Protein AF-A0AAQ0HCG6-F1 (afdb_monomer)

Radius of gyration: 18.65 Å; Cα contacts (8 Å, |Δi|>4): 252; chains: 1; bounding box: 39×40×51 Å

Sequence (191 aa):
MQLRHLVIALALTASPTFAELRPEHQALMSRFAALRHECVNAGLKGPACDEAEGLARQLAAAGICHPAEQDPYYCKDKHAPAQDIGRFHEVANSAAIRPRIDRLIAGQDKWVDFVITKGGVEGPGRVRTIAGRPWRLYATCRQHACSDQAINMAVSPDNSTVYLYLHGTKQRPTLLGNPPDSVRSALIDMN

Nearest PDB structures (foldseek):
  1uuz-assembly2_B  TM=8.156E-01  e=2.961E-05  Pseudomonas aeruginosa
  1gpq-assembly1_A  TM=8.205E-01  e=1.998E-04  Escherichia coli K-12
  1xs0-assembly2_B  TM=8.394E-01  e=5.659E-04  Escherichia coli K-12
  1xs0-assembly1_A-2  TM=8.540E-01  e=3.210E-03  Escherichia coli K-12

Foldseek 3Di:
DPPLQPLLLVLPQDDDDQDDDDPVVSVLNVLLVVLSVVCVVVVNDDDSSVVNSVSSVVCVVVQNDDDLDDDDDGDDDDPPPFPQPDAPLVVCPDPLRVVVVCVFCPVVCVQCVCSVVVQWDWDGWHWHQFPNFTWIKTKTAHVVFRQAWIKIWIAGPVSPDIKMWIDHPNDDIDITPPDDPRVVSVRVVVD

Solvent-accessible surface area (backbone atoms only — not comparable to full-atom values): 11191 Å² total; per-residue (Å²): 135,74,75,72,62,58,63,57,60,71,58,75,77,78,82,79,83,79,87,79,62,58,70,75,56,46,54,53,52,52,52,33,54,53,26,46,52,51,10,57,76,54,72,70,49,57,70,42,35,57,50,27,50,53,46,52,50,52,37,45,73,71,42,52,53,86,61,92,68,78,81,74,82,58,74,81,89,73,81,66,75,69,59,78,74,45,38,36,62,63,50,50,65,30,88,77,35,27,72,56,49,56,64,60,46,63,93,41,60,88,78,46,43,38,70,77,69,63,52,48,48,64,53,71,16,41,80,45,74,49,92,90,38,64,29,43,36,27,40,36,18,34,62,100,35,52,68,45,34,29,39,26,37,40,31,40,83,82,52,82,46,66,34,42,33,40,36,32,80,80,49,81,70,44,76,34,71,76,60,57,70,67,57,44,51,58,48,63,68,72,112

InterPro domains:
  IPR036501 Inhibitor of vertebrate lysozyme superfamily [G3DSA:3.40.1420.10] (85-191)
  IPR036501 Inhibitor of vertebrate lysozyme superfamily [SSF89872] (87-188)
  IPR061272 Inhibitor of vertebrate lysozyme (Ivy)-like domain [PF08816] (100-184)

Secondary structure (DSSP, 8-state):
--THHHHHHHGGG-----TT--HHHHHHHHHHHHHHHHHHHTTS-SHHHHHHHHHHHHHHHTT----SSS--SSS-----------BHHHHHTSTTTHHHHHHHHTT-TTTSHHHHHT-EEE-B-EEEEETTEEEEEEEEEETT-TTTSEEEEEE-TTS--EEEEEE-TTS--EEES---HHHHHHHHTT-

Organism: Paracoccus versutus (NCBI:txid34007)

Structure (mmCIF, N/CA/C/O backbone):
data_AF-A0AAQ0HCG6-F1
#
_entry.id   AF-A0AAQ0HCG6-F1
#
loop_
_atom_site.group_PDB
_atom_site.id
_atom_site.type_symbol
_atom_site.label_atom_id
_atom_site.label_alt_id
_atom_site.label_comp_id
_atom_site.label_asym_id
_atom_site.label_entity_id
_atom_site.label_seq_id
_atom_site.pdbx_PDB_ins_code
_atom_site.Cartn_x
_atom_site.Cartn_y
_atom_site.Cartn_z
_atom_site.occupancy
_atom_site.B_iso_or_equiv
_atom_site.auth_seq_id
_atom_site.auth_comp_id
_atom_site.auth_asym_id
_atom_site.auth_atom_id
_atom_site.pdbx_PDB_model_num
ATOM 1 N N . MET A 1 1 ? 8.004 -17.069 -23.094 1.00 40.12 1 MET A N 1
ATOM 2 C CA . MET A 1 1 ? 7.242 -15.832 -23.407 1.00 40.12 1 MET A CA 1
ATOM 3 C C . MET A 1 1 ? 6.889 -14.971 -22.172 1.00 40.12 1 MET A C 1
ATOM 5 O O . MET A 1 1 ? 6.105 -14.045 -22.312 1.00 40.12 1 MET A O 1
ATOM 9 N N . GLN A 1 2 ? 7.472 -15.194 -20.982 1.00 42.34 2 GLN A N 1
ATOM 10 C CA . GLN A 1 2 ? 7.063 -14.497 -19.741 1.00 42.34 2 GLN A CA 1
ATOM 11 C C . GLN A 1 2 ? 7.910 -13.265 -19.356 1.00 42.34 2 GLN A C 1
ATOM 13 O O . GLN A 1 2 ? 7.435 -12.430 -18.601 1.00 42.34 2 GLN A O 1
ATOM 18 N N . LEU A 1 3 ? 9.107 -13.088 -19.924 1.00 37.44 3 LEU A N 1
ATOM 19 C CA . LEU A 1 3 ? 9.991 -11.944 -19.628 1.00 37.44 3 LEU A CA 1
ATOM 20 C C . LEU A 1 3 ? 9.537 -10.604 -20.245 1.00 37.44 3 LEU A C 1
ATOM 22 O O . LEU A 1 3 ? 9.941 -9.550 -19.771 1.00 37.44 3 LEU A O 1
ATOM 26 N N . ARG A 1 4 ? 8.675 -10.638 -21.271 1.00 35.25 4 ARG A N 1
ATOM 27 C CA . ARG A 1 4 ? 8.286 -9.460 -22.076 1.00 35.25 4 ARG A CA 1
ATOM 28 C C . ARG A 1 4 ? 7.358 -8.473 -21.354 1.00 35.25 4 ARG A C 1
ATOM 30 O O . ARG A 1 4 ? 7.374 -7.286 -21.635 1.00 35.25 4 ARG A O 1
ATOM 37 N N . HIS A 1 5 ? 6.567 -8.942 -20.388 1.00 37.69 5 HIS A N 1
ATOM 38 C CA . HIS A 1 5 ? 5.561 -8.102 -19.719 1.00 37.69 5 HIS A CA 1
ATOM 39 C C . HIS A 1 5 ? 6.108 -7.373 -18.480 1.00 37.69 5 HIS A C 1
ATOM 41 O O . HIS A 1 5 ? 5.476 -6.440 -17.991 1.00 37.69 5 HIS A O 1
ATOM 47 N N . LEU A 1 6 ? 7.282 -7.774 -17.975 1.00 40.06 6 LEU A N 1
ATOM 48 C CA . LEU A 1 6 ? 7.850 -7.219 -16.744 1.00 40.06 6 LEU A CA 1
ATOM 49 C C . LEU A 1 6 ? 8.401 -5.798 -16.963 1.00 40.06 6 LEU A C 1
ATOM 51 O O 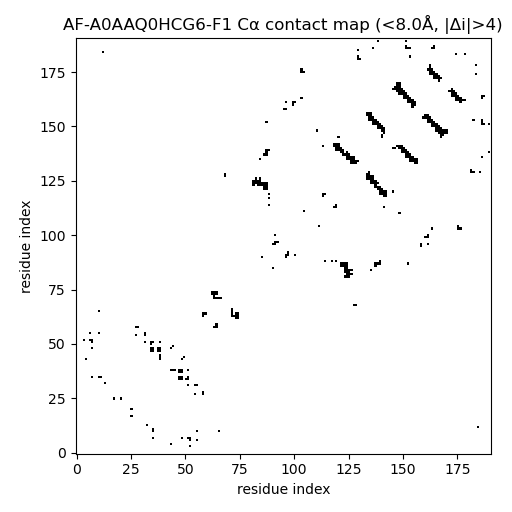. LEU A 1 6 ? 8.226 -4.924 -16.123 1.00 40.06 6 LEU A O 1
ATOM 55 N N . VAL A 1 7 ? 9.013 -5.547 -18.123 1.00 42.94 7 VAL A N 1
ATOM 56 C CA . VAL A 1 7 ? 9.688 -4.273 -18.431 1.00 42.94 7 VAL A CA 1
ATOM 57 C C . VAL A 1 7 ? 8.684 -3.135 -18.650 1.00 42.94 7 VAL A C 1
ATOM 59 O O . VAL A 1 7 ? 8.906 -2.013 -18.203 1.00 42.94 7 VAL A O 1
ATOM 62 N N . ILE A 1 8 ? 7.541 -3.429 -19.275 1.00 36.66 8 ILE A N 1
ATOM 63 C CA . ILE A 1 8 ? 6.481 -2.443 -19.542 1.00 36.66 8 ILE A CA 1
ATOM 64 C C . ILE A 1 8 ? 5.689 -2.120 -18.265 1.00 36.66 8 ILE A C 1
ATOM 66 O O . ILE A 1 8 ? 5.267 -0.981 -18.078 1.00 36.66 8 ILE A O 1
ATOM 70 N N . ALA A 1 9 ? 5.535 -3.082 -17.348 1.00 38.19 9 ALA A N 1
ATOM 71 C CA . ALA A 1 9 ? 4.907 -2.843 -16.049 1.00 38.19 9 ALA A CA 1
ATOM 72 C C . ALA A 1 9 ? 5.719 -1.863 -15.179 1.00 38.19 9 ALA A C 1
ATOM 74 O O . ALA A 1 9 ? 5.146 -0.949 -14.593 1.00 38.19 9 ALA A O 1
ATOM 75 N N . LEU A 1 10 ? 7.053 -1.979 -15.178 1.00 40.16 10 LEU A N 1
ATOM 76 C CA . LEU A 1 10 ? 7.948 -1.045 -14.479 1.00 40.16 10 LEU A CA 1
ATOM 77 C C . LEU A 1 10 ? 7.929 0.374 -15.066 1.00 40.16 10 LEU A C 1
ATOM 79 O O . LEU A 1 10 ? 8.128 1.352 -14.349 1.00 40.16 10 LEU A O 1
ATOM 83 N N . ALA A 1 11 ? 7.632 0.494 -16.358 1.00 38.88 11 ALA A N 1
ATOM 84 C CA . ALA A 1 11 ? 7.541 1.767 -17.050 1.00 38.88 11 ALA A CA 1
ATOM 85 C C . ALA A 1 11 ? 6.329 2.607 -16.641 1.00 38.88 11 ALA A C 1
ATOM 87 O O . ALA A 1 11 ? 6.334 3.807 -16.918 1.00 38.88 11 ALA A O 1
ATOM 88 N N . LEU A 1 12 ? 5.280 1.992 -16.064 1.00 34.66 12 LEU A N 1
ATOM 89 C CA . LEU A 1 12 ? 3.916 2.531 -15.948 1.00 34.66 12 LEU A CA 1
ATOM 90 C C . LEU A 1 12 ? 3.717 3.698 -14.957 1.00 34.66 12 LEU A C 1
ATOM 92 O O . LEU A 1 12 ? 2.612 4.224 -14.821 1.00 34.66 12 LEU A O 1
ATOM 96 N N . THR A 1 13 ? 4.783 4.183 -14.331 1.00 41.91 13 THR A N 1
ATOM 97 C CA . THR A 1 13 ? 4.712 5.069 -13.156 1.00 41.91 13 THR A CA 1
ATOM 98 C C . THR A 1 13 ? 5.277 6.476 -13.375 1.00 41.91 13 THR A C 1
ATOM 100 O O . THR A 1 13 ? 5.231 7.302 -12.467 1.00 41.91 13 THR A O 1
ATOM 103 N N . ALA A 1 14 ? 5.778 6.794 -14.572 1.00 41.53 14 ALA A N 1
ATOM 104 C CA . ALA A 1 14 ? 6.478 8.055 -14.816 1.00 41.53 14 ALA A CA 1
ATOM 105 C C . ALA A 1 14 ? 5.588 9.161 -15.417 1.00 41.53 14 ALA A C 1
ATOM 107 O O . ALA A 1 14 ? 5.167 9.058 -16.568 1.00 41.53 14 ALA A O 1
ATOM 108 N N . SER A 1 15 ? 5.411 10.244 -14.659 1.00 33.53 15 SER A N 1
ATOM 109 C CA . SER A 1 15 ? 5.347 11.614 -15.184 1.00 33.53 15 SER A CA 1
ATOM 110 C C . SER A 1 15 ? 6.477 12.400 -14.514 1.00 33.53 15 SER A C 1
ATOM 112 O O . SER A 1 15 ? 6.368 12.669 -13.317 1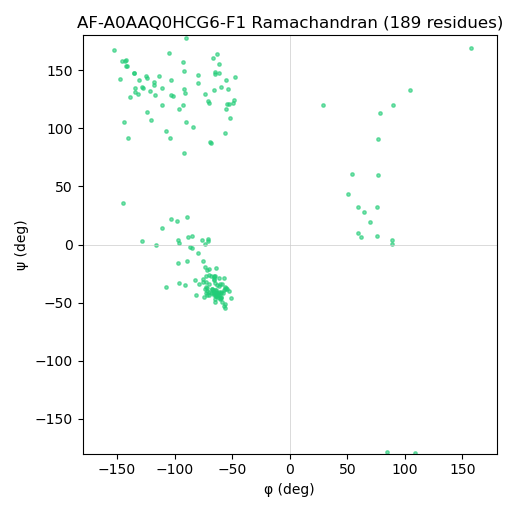.00 33.53 15 SER A O 1
ATOM 114 N N . PRO A 1 16 ? 7.574 12.738 -15.211 1.00 41.75 16 PRO A N 1
ATOM 115 C CA . PRO A 1 16 ? 8.615 13.585 -14.646 1.00 41.75 16 PRO A CA 1
ATOM 116 C C . PRO A 1 16 ? 8.371 15.066 -14.974 1.00 41.75 16 PRO A C 1
ATOM 118 O O . PRO A 1 16 ? 7.837 15.417 -16.026 1.00 41.75 16 PRO A O 1
ATOM 121 N N . THR A 1 17 ? 8.801 15.950 -14.078 1.00 39.69 17 THR A N 1
ATOM 122 C CA . THR A 1 17 ? 9.022 17.368 -14.377 1.00 39.69 17 THR A CA 1
ATOM 123 C C . THR A 1 17 ? 10.237 17.499 -15.299 1.00 39.69 17 THR A C 1
ATOM 125 O O . THR A 1 17 ? 11.329 17.054 -14.970 1.00 39.69 17 THR A O 1
ATOM 128 N N . PHE A 1 18 ? 10.032 18.093 -16.474 1.00 41.81 18 PHE A N 1
ATOM 129 C CA . PHE A 1 18 ? 10.940 18.111 -17.633 1.00 41.81 18 PHE A CA 1
ATOM 130 C C . PHE A 1 18 ? 12.224 18.957 -17.499 1.00 41.81 18 PHE A C 1
ATOM 132 O O . PHE A 1 18 ? 12.948 19.106 -18.478 1.00 41.81 18 PHE A O 1
ATOM 139 N N . ALA A 1 19 ? 12.500 19.550 -16.339 1.00 40.25 19 ALA A N 1
ATOM 140 C CA . ALA A 1 19 ? 13.394 20.706 -16.255 1.00 40.25 19 ALA A CA 1
ATOM 141 C C . ALA A 1 19 ? 14.899 20.400 -16.395 1.00 40.25 19 ALA A C 1
ATOM 143 O O . ALA A 1 19 ? 15.660 21.333 -16.628 1.00 40.25 19 ALA A O 1
ATOM 144 N N . GLU A 1 20 ? 15.339 19.141 -16.299 1.00 46.78 20 GLU A N 1
ATOM 145 C CA . GLU A 1 20 ? 16.778 18.844 -16.206 1.00 46.78 20 GLU A CA 1
ATOM 146 C C . GLU A 1 20 ? 17.316 17.816 -17.207 1.00 46.78 20 GLU A C 1
ATOM 148 O O . GLU A 1 20 ? 18.502 17.528 -17.158 1.00 46.78 20 GLU A O 1
ATOM 153 N N . LEU A 1 21 ? 16.538 17.275 -18.153 1.00 49.81 21 LEU A N 1
ATOM 154 C CA . LEU A 1 21 ? 17.039 16.275 -19.116 1.00 49.81 21 LEU A CA 1
ATOM 155 C C . LEU A 1 21 ? 17.831 16.908 -20.276 1.00 49.81 21 LEU A C 1
ATOM 157 O O . LEU A 1 21 ? 17.396 17.894 -20.867 1.00 49.81 21 LEU A O 1
ATOM 161 N N . ARG A 1 22 ? 18.949 16.284 -20.686 1.00 54.94 22 ARG A N 1
ATOM 162 C CA . ARG A 1 22 ? 19.577 16.595 -21.987 1.00 54.94 22 ARG A CA 1
ATOM 163 C C . ARG A 1 22 ? 18.552 16.411 -23.125 1.00 54.94 22 ARG A C 1
ATOM 165 O O . ARG A 1 22 ? 17.790 15.439 -23.072 1.00 54.94 22 ARG A O 1
ATOM 172 N N . PRO A 1 23 ? 18.537 17.273 -24.162 1.00 61.66 23 PRO A N 1
ATOM 173 C CA . PRO A 1 23 ? 17.507 17.249 -25.207 1.00 61.66 23 PRO A CA 1
ATOM 174 C C . PRO A 1 23 ? 17.337 15.885 -25.893 1.00 61.66 23 PRO A C 1
ATOM 176 O O . PRO A 1 23 ? 16.207 15.454 -26.134 1.00 61.66 23 PRO A O 1
ATOM 179 N N . GLU A 1 24 ? 18.435 15.156 -26.137 1.00 60.38 24 GLU A N 1
ATOM 180 C CA . GLU A 1 24 ? 18.379 13.803 -26.707 1.00 60.38 24 GLU A CA 1
ATOM 181 C C . GLU A 1 24 ? 17.618 12.795 -25.821 1.00 60.38 24 GLU A C 1
ATOM 183 O O . GLU A 1 24 ? 16.873 11.950 -26.319 1.00 60.38 24 GLU A O 1
ATOM 188 N N . HIS A 1 25 ? 17.735 12.910 -24.497 1.00 60.22 25 HIS A N 1
ATOM 189 C CA . HIS A 1 25 ? 17.088 12.018 -23.534 1.00 60.22 25 HIS A CA 1
ATOM 190 C C . HIS A 1 25 ? 15.633 12.409 -23.279 1.00 60.22 25 HIS A C 1
ATOM 192 O O . HIS A 1 25 ? 14.790 11.542 -23.051 1.00 60.22 25 HIS A O 1
ATOM 198 N N . GLN A 1 26 ? 15.314 13.701 -23.379 1.00 62.16 26 GLN A N 1
ATOM 199 C CA . GLN A 1 26 ? 13.941 14.191 -23.306 1.00 62.16 26 GLN A CA 1
ATOM 200 C C . GLN A 1 26 ? 13.090 13.639 -24.457 1.00 62.16 26 GLN A C 1
ATOM 202 O O . GLN A 1 26 ? 11.958 13.200 -24.235 1.00 62.16 26 GLN A O 1
ATOM 207 N N . ALA A 1 27 ? 13.644 13.599 -25.672 1.00 68.25 27 ALA A N 1
ATOM 208 C CA . ALA A 1 27 ? 12.979 13.013 -26.832 1.00 68.25 27 ALA A CA 1
ATOM 209 C C . ALA A 1 27 ? 12.735 11.501 -26.659 1.00 68.25 27 ALA A C 1
ATOM 211 O O . ALA A 1 27 ? 11.626 11.022 -26.911 1.00 68.25 27 ALA A O 1
ATOM 212 N N . LEU A 1 28 ? 13.735 10.759 -26.165 1.00 66.31 28 LEU A N 1
ATOM 213 C CA . LEU A 1 28 ? 13.621 9.319 -25.898 1.00 66.31 28 LEU A CA 1
ATOM 214 C C . LEU A 1 28 ? 12.581 9.008 -24.811 1.00 66.31 28 LEU A C 1
ATOM 216 O O . LEU A 1 28 ? 11.739 8.132 -25.002 1.00 66.31 28 LEU A O 1
ATOM 220 N N . MET A 1 29 ? 12.581 9.762 -23.709 1.00 65.19 29 MET A N 1
ATOM 221 C CA . MET A 1 29 ? 11.608 9.609 -22.620 1.00 65.19 29 MET A CA 1
ATOM 222 C C . MET A 1 29 ? 10.180 9.954 -23.057 1.00 65.19 29 MET A C 1
ATOM 224 O O . MET A 1 29 ? 9.238 9.245 -22.703 1.00 65.19 29 MET A O 1
ATOM 228 N N . SER A 1 30 ? 10.009 11.011 -23.855 1.00 67.44 30 SER A N 1
ATOM 229 C CA . SER A 1 30 ? 8.691 11.428 -24.355 1.00 67.44 30 SER A CA 1
ATOM 230 C C . SER A 1 30 ? 8.105 10.387 -25.311 1.00 67.44 30 SER A C 1
ATOM 232 O O . SER A 1 30 ? 6.929 10.034 -25.210 1.00 67.44 30 SER A O 1
ATOM 234 N N . ARG A 1 31 ? 8.941 9.835 -26.200 1.00 71.12 31 ARG A N 1
ATOM 235 C CA . ARG A 1 31 ? 8.545 8.760 -27.118 1.00 71.12 31 ARG A CA 1
ATOM 236 C C . ARG A 1 31 ? 8.197 7.477 -26.370 1.00 71.12 31 ARG A C 1
ATOM 238 O O . ARG A 1 31 ? 7.180 6.855 -26.663 1.00 71.12 31 ARG A O 1
ATOM 245 N N . PHE A 1 32 ? 8.995 7.118 -25.367 1.00 68.06 32 PHE A N 1
ATOM 246 C CA . PHE A 1 32 ? 8.707 5.982 -24.501 1.00 68.06 32 PHE A CA 1
ATOM 247 C C . PHE A 1 32 ? 7.365 6.135 -23.770 1.00 68.06 32 PHE A C 1
ATOM 249 O O . PHE A 1 32 ? 6.564 5.204 -23.774 1.00 68.06 32 PHE A O 1
ATOM 256 N N . ALA A 1 33 ? 7.074 7.311 -23.204 1.00 62.31 33 ALA A N 1
ATOM 257 C CA . ALA A 1 33 ? 5.808 7.573 -22.519 1.00 62.31 33 ALA A CA 1
ATOM 258 C C . ALA A 1 33 ? 4.586 7.444 -23.451 1.00 62.31 33 ALA A C 1
ATOM 260 O O . ALA A 1 33 ? 3.579 6.850 -23.060 1.00 62.31 33 ALA A O 1
ATOM 261 N N . ALA A 1 34 ? 4.686 7.944 -24.688 1.00 66.56 34 ALA A N 1
ATOM 262 C CA . ALA A 1 34 ? 3.621 7.836 -25.686 1.00 66.56 34 ALA A CA 1
ATOM 263 C C . ALA A 1 34 ? 3.351 6.375 -26.093 1.00 66.56 34 ALA A C 1
ATOM 265 O O . ALA A 1 34 ? 2.215 5.908 -26.012 1.00 66.56 34 ALA A O 1
ATOM 266 N N . LEU A 1 35 ? 4.404 5.624 -26.432 1.00 64.50 35 LEU A N 1
ATOM 267 C CA . LEU A 1 35 ? 4.300 4.211 -26.823 1.00 64.50 35 LEU A CA 1
ATOM 268 C C . LEU A 1 35 ? 3.819 3.323 -25.676 1.00 64.50 35 LEU A C 1
ATOM 270 O O . LEU A 1 35 ? 3.080 2.364 -25.883 1.00 64.50 35 LEU A O 1
ATOM 274 N N . ARG A 1 36 ? 4.187 3.667 -24.439 1.00 62.28 36 ARG A N 1
ATOM 275 C CA . ARG A 1 36 ? 3.676 2.999 -23.242 1.00 62.28 36 ARG A CA 1
ATOM 276 C C . ARG A 1 36 ? 2.165 3.174 -23.107 1.00 62.28 36 ARG A C 1
ATOM 278 O O . ARG A 1 36 ? 1.471 2.208 -22.799 1.00 62.28 36 ARG A O 1
ATOM 285 N N . HIS A 1 37 ? 1.655 4.386 -23.319 1.00 57.34 37 HIS A N 1
ATOM 286 C CA . HIS A 1 37 ? 0.220 4.659 -23.257 1.00 57.34 37 HIS A CA 1
ATOM 287 C C . HIS A 1 37 ? -0.543 3.868 -24.327 1.00 57.34 37 HIS A C 1
ATOM 289 O O . HIS A 1 37 ? -1.550 3.225 -24.033 1.00 57.34 37 HIS A O 1
ATOM 295 N N . GLU A 1 38 ? -0.010 3.834 -25.545 1.00 66.50 38 GLU A N 1
ATOM 296 C CA . GLU A 1 38 ? -0.567 3.047 -26.644 1.00 66.50 38 GLU A CA 1
ATOM 297 C C . GLU A 1 38 ? -0.532 1.536 -26.357 1.00 66.50 38 GLU A C 1
ATOM 299 O O . GLU A 1 38 ? -1.538 0.851 -26.531 1.00 66.50 38 GLU A O 1
ATOM 304 N N . CYS A 1 39 ? 0.576 1.023 -25.815 1.00 57.88 39 CYS A N 1
ATOM 305 C CA . CYS A 1 39 ? 0.716 -0.378 -25.419 1.00 57.88 39 CYS A CA 1
ATOM 306 C C . CYS A 1 39 ? -0.323 -0.806 -24.366 1.00 57.88 39 CYS A C 1
ATOM 308 O O . CYS A 1 39 ? -0.895 -1.894 -24.455 1.00 57.88 39 CYS A O 1
ATOM 310 N N . VAL A 1 40 ? -0.605 0.049 -23.378 1.00 62.06 40 VAL A N 1
ATOM 311 C CA . VAL A 1 40 ? -1.650 -0.207 -22.372 1.00 62.06 40 VAL A CA 1
ATOM 312 C C . VAL A 1 40 ? -3.030 -0.255 -23.017 1.00 62.06 40 VAL A C 1
ATOM 314 O O . VAL A 1 40 ? -3.784 -1.195 -22.767 1.00 62.06 40 VAL A O 1
ATOM 317 N N . ASN A 1 41 ? -3.341 0.712 -23.881 1.00 65.75 41 ASN A N 1
ATOM 318 C CA . ASN A 1 41 ? -4.627 0.774 -24.575 1.00 65.75 41 ASN A CA 1
ATOM 319 C C . ASN A 1 41 ? -4.824 -0.410 -25.540 1.00 65.75 41 ASN A C 1
ATOM 321 O O . ASN A 1 41 ? -5.953 -0.843 -25.758 1.00 65.75 41 ASN A O 1
ATOM 325 N N . ALA A 1 42 ? -3.734 -0.982 -26.060 1.00 64.56 42 ALA A N 1
ATOM 326 C CA . ALA A 1 42 ? -3.730 -2.166 -26.919 1.00 64.56 42 ALA A CA 1
ATOM 327 C C . ALA A 1 42 ? -3.738 -3.510 -26.153 1.00 64.56 42 ALA A C 1
ATOM 329 O O . ALA A 1 42 ? -3.597 -4.573 -26.759 1.00 64.56 42 ALA A O 1
ATOM 330 N N . GLY A 1 43 ? -3.893 -3.502 -24.824 1.00 58.84 43 GLY A N 1
ATOM 331 C CA . GLY A 1 43 ? -3.951 -4.733 -24.028 1.00 58.84 43 GLY A CA 1
ATOM 332 C C . GLY A 1 43 ? -2.591 -5.407 -23.819 1.00 58.84 43 GLY A C 1
ATOM 333 O O . GLY A 1 43 ? -2.521 -6.633 -23.704 1.00 58.84 43 GLY A O 1
ATOM 334 N N . LEU A 1 44 ? -1.518 -4.609 -23.749 1.00 59.53 44 LEU A N 1
ATOM 335 C CA . LEU A 1 44 ? -0.145 -5.027 -23.435 1.00 59.53 44 LEU A CA 1
ATOM 336 C C . LEU A 1 44 ? 0.487 -5.971 -24.469 1.00 59.53 44 LEU A C 1
ATOM 338 O O . LEU A 1 44 ? 1.350 -6.784 -24.131 1.00 59.53 44 LEU A O 1
ATOM 342 N N . LYS A 1 45 ? 0.059 -5.881 -25.732 1.00 63.03 45 LYS A N 1
ATOM 343 C CA . LYS A 1 45 ? 0.622 -6.641 -26.854 1.00 63.03 45 LYS A CA 1
ATOM 344 C C . LYS A 1 45 ? 0.667 -5.790 -28.120 1.00 63.03 45 LYS A C 1
ATOM 346 O O . LYS A 1 45 ? -0.164 -4.910 -28.309 1.00 63.03 45 LYS A O 1
ATOM 351 N N . GLY A 1 46 ? 1.599 -6.114 -29.014 1.00 69.81 46 GLY A N 1
ATOM 352 C CA . GLY A 1 46 ? 1.705 -5.490 -30.332 1.00 69.81 46 GLY A CA 1
ATOM 353 C C . GLY A 1 46 ? 2.909 -4.553 -30.476 1.00 69.81 46 GLY A C 1
ATOM 354 O O . GLY A 1 46 ? 3.688 -4.392 -29.536 1.00 69.81 46 GLY A O 1
ATOM 355 N N . PRO A 1 47 ? 3.067 -3.937 -31.658 1.00 72.44 47 PRO A N 1
ATOM 356 C CA . PRO A 1 47 ? 4.294 -3.239 -32.050 1.00 72.44 47 PRO A CA 1
ATOM 357 C C . PRO A 1 47 ? 4.659 -2.072 -31.123 1.00 72.44 47 PRO A C 1
ATOM 359 O O . PRO A 1 47 ? 5.836 -1.876 -30.835 1.00 72.44 47 PRO A O 1
ATOM 362 N N . ALA A 1 48 ? 3.669 -1.362 -30.570 1.00 67.06 48 ALA A N 1
ATOM 363 C CA . ALA A 1 48 ? 3.901 -0.294 -29.595 1.00 67.06 48 ALA A CA 1
ATOM 364 C C . ALA A 1 48 ? 4.556 -0.803 -28.295 1.00 67.06 48 ALA A C 1
ATOM 366 O O . ALA A 1 48 ? 5.386 -0.119 -27.700 1.00 67.06 48 ALA A O 1
ATOM 367 N N . CYS A 1 49 ? 4.222 -2.024 -27.866 1.00 62.00 49 CYS A N 1
ATOM 368 C CA . CYS A 1 49 ? 4.826 -2.656 -26.695 1.00 62.00 49 CYS A CA 1
ATOM 369 C C . CYS A 1 49 ? 6.269 -3.101 -26.964 1.00 62.00 49 CYS A C 1
ATOM 371 O O . CYS A 1 49 ? 7.138 -2.885 -26.120 1.00 62.00 49 CYS A O 1
ATOM 373 N N . ASP A 1 50 ? 6.533 -3.676 -28.141 1.00 70.94 50 ASP A N 1
ATOM 374 C CA . ASP A 1 50 ? 7.880 -4.099 -28.544 1.00 70.94 50 ASP A CA 1
ATOM 375 C C . ASP A 1 50 ? 8.821 -2.885 -28.697 1.00 70.94 50 ASP A C 1
ATOM 377 O O . ASP A 1 50 ? 9.977 -2.921 -28.267 1.00 70.94 50 ASP A O 1
ATOM 381 N N . GLU A 1 51 ? 8.316 -1.776 -29.248 1.00 72.50 51 GLU A N 1
ATOM 382 C CA . GLU A 1 51 ? 9.072 -0.527 -29.381 1.00 72.50 51 GLU A CA 1
ATOM 383 C C . GLU A 1 51 ? 9.317 0.144 -28.021 1.00 72.50 51 GLU A C 1
ATOM 385 O O . GLU A 1 51 ? 10.435 0.586 -27.742 1.00 72.50 51 GLU A O 1
ATOM 390 N N . ALA A 1 52 ? 8.314 0.155 -27.135 1.00 63.91 52 ALA A N 1
ATOM 391 C CA . ALA A 1 52 ? 8.485 0.625 -25.762 1.00 63.91 52 ALA A CA 1
ATOM 392 C C . ALA A 1 52 ? 9.544 -0.202 -25.009 1.00 63.91 52 ALA A C 1
ATOM 394 O O . ALA A 1 52 ? 10.387 0.368 -24.319 1.00 63.91 52 ALA A O 1
ATOM 395 N N . GLU A 1 53 ? 9.563 -1.528 -25.174 1.00 62.16 53 GLU A N 1
ATOM 396 C CA . GLU A 1 53 ? 10.580 -2.396 -24.567 1.00 62.16 53 GLU A CA 1
ATOM 397 C C . GLU A 1 53 ? 11.988 -2.101 -25.115 1.00 62.16 53 GLU A C 1
ATOM 399 O O . GLU A 1 53 ? 12.955 -2.028 -24.351 1.00 62.16 53 GLU A O 1
ATOM 404 N N . GLY A 1 54 ? 12.116 -1.881 -26.427 1.00 64.25 54 GLY A N 1
ATOM 405 C CA . GLY A 1 54 ? 13.377 -1.484 -27.055 1.00 64.25 54 GLY A CA 1
ATOM 406 C C . GLY A 1 54 ? 13.915 -0.158 -26.511 1.00 64.25 54 GLY A C 1
ATOM 407 O O . GLY A 1 54 ? 15.090 -0.067 -26.149 1.00 64.25 54 GLY A O 1
ATOM 408 N N . LEU A 1 55 ? 13.047 0.848 -26.382 1.00 67.75 55 LEU A N 1
ATOM 409 C CA . LEU A 1 55 ? 13.403 2.152 -25.818 1.00 67.75 55 LEU A CA 1
ATOM 410 C C . LEU A 1 55 ? 13.755 2.062 -24.332 1.00 67.75 55 LEU A C 1
ATOM 412 O O . LEU A 1 55 ? 14.738 2.667 -23.910 1.00 67.75 55 LEU A O 1
ATOM 416 N N . ALA A 1 56 ? 13.036 1.253 -23.550 1.00 61.66 56 ALA A N 1
ATOM 417 C CA . ALA A 1 56 ? 13.373 1.007 -22.148 1.00 61.66 56 ALA A CA 1
ATOM 418 C C . ALA A 1 56 ? 14.794 0.444 -21.992 1.00 61.66 56 ALA A C 1
ATOM 420 O O . ALA A 1 56 ? 15.544 0.871 -21.116 1.00 61.66 56 ALA A O 1
ATOM 421 N N . ARG A 1 57 ? 15.199 -0.482 -22.872 1.00 60.91 57 ARG A N 1
ATOM 422 C CA . ARG A 1 57 ? 16.562 -1.038 -22.875 1.00 60.91 57 ARG A CA 1
ATOM 423 C C . ARG A 1 57 ? 17.612 -0.001 -23.265 1.00 60.91 57 ARG A C 1
ATOM 425 O O . ARG A 1 57 ? 18.688 -0.002 -22.676 1.00 60.91 57 ARG A O 1
ATOM 432 N N . GLN A 1 58 ? 17.315 0.878 -24.222 1.00 64.00 58 GLN A N 1
ATOM 433 C CA . GLN A 1 58 ? 18.222 1.966 -24.612 1.00 64.00 58 GLN A CA 1
ATOM 434 C C . GLN A 1 58 ? 18.409 2.980 -23.480 1.00 64.00 58 GLN A C 1
ATOM 436 O O . GLN A 1 58 ? 19.538 3.359 -23.184 1.00 64.00 58 GLN A O 1
ATOM 441 N N . LEU A 1 59 ? 17.323 3.357 -22.800 1.00 62.38 59 LEU A N 1
ATOM 442 C CA . LEU A 1 59 ? 17.360 4.229 -21.625 1.00 62.38 59 LEU A CA 1
ATOM 443 C C . LEU A 1 59 ? 18.185 3.589 -20.495 1.00 62.38 59 LEU A C 1
ATOM 445 O O . LEU A 1 59 ? 19.097 4.218 -19.962 1.00 62.38 59 LEU A O 1
ATOM 449 N N . ALA A 1 60 ? 17.957 2.304 -20.206 1.00 54.88 60 ALA A N 1
ATOM 450 C CA . ALA A 1 60 ? 18.736 1.566 -19.213 1.00 54.88 60 ALA A CA 1
ATOM 451 C C . ALA A 1 60 ? 20.232 1.470 -19.577 1.00 54.88 60 ALA A C 1
ATOM 453 O O . ALA A 1 60 ? 21.087 1.689 -18.719 1.00 54.88 60 ALA A O 1
ATOM 454 N N . ALA A 1 61 ? 20.564 1.186 -20.842 1.00 56.72 61 ALA A N 1
ATOM 455 C CA . ALA A 1 61 ? 21.945 1.129 -21.329 1.00 56.72 61 ALA A CA 1
ATOM 456 C C . ALA A 1 61 ? 22.648 2.497 -21.285 1.00 56.72 61 ALA A C 1
ATOM 458 O O . ALA A 1 61 ? 23.853 2.561 -21.053 1.00 56.72 61 ALA A O 1
ATOM 459 N N . ALA A 1 62 ? 21.896 3.588 -21.446 1.00 55.84 62 ALA A N 1
ATOM 460 C CA . ALA A 1 62 ? 22.384 4.955 -21.284 1.00 55.84 62 ALA A CA 1
ATOM 461 C C . ALA A 1 62 ? 22.565 5.371 -19.808 1.00 55.84 62 ALA A C 1
ATOM 463 O O . ALA A 1 62 ? 22.897 6.523 -19.531 1.00 55.84 62 ALA A O 1
ATOM 464 N N . GLY A 1 63 ? 22.342 4.463 -18.846 1.00 46.97 63 GLY A N 1
ATOM 465 C CA . GLY A 1 63 ? 22.409 4.777 -17.417 1.00 46.97 63 GLY A CA 1
ATOM 466 C C . GLY A 1 63 ? 21.261 5.672 -16.942 1.00 46.97 63 GLY A C 1
ATOM 467 O O . GLY A 1 63 ? 21.359 6.299 -15.887 1.00 46.97 63 GLY A O 1
ATOM 468 N N . ILE A 1 64 ? 20.175 5.736 -17.714 1.00 51.09 64 ILE A N 1
ATOM 469 C CA . ILE A 1 64 ? 18.935 6.428 -17.369 1.00 51.09 64 ILE A CA 1
ATOM 470 C C . ILE A 1 64 ? 18.045 5.384 -16.693 1.00 51.09 64 ILE A C 1
ATOM 472 O O . ILE A 1 64 ? 17.182 4.760 -17.310 1.00 51.09 64 ILE A O 1
ATOM 476 N N . CYS A 1 65 ? 18.322 5.119 -15.417 1.00 46.62 65 CYS A N 1
ATOM 477 C CA . CYS A 1 65 ? 17.465 4.262 -14.603 1.00 46.62 65 CYS A CA 1
ATOM 478 C C . CYS A 1 65 ? 16.244 5.052 -14.113 1.00 46.62 65 CYS A C 1
ATOM 480 O O . CYS A 1 65 ? 16.351 6.235 -13.798 1.00 46.62 65 CYS A O 1
ATOM 482 N N . HIS A 1 66 ? 15.096 4.379 -13.995 1.00 38.72 66 HIS A N 1
ATOM 483 C CA . HIS A 1 66 ? 13.891 4.914 -13.358 1.00 38.72 66 HIS A CA 1
ATOM 484 C C . HIS A 1 66 ? 14.176 5.413 -11.930 1.00 38.72 66 HIS A C 1
ATOM 486 O O . HIS A 1 66 ? 14.524 4.592 -11.078 1.00 38.72 66 HIS A O 1
ATOM 492 N N . PRO A 1 67 ? 13.941 6.697 -11.602 1.00 42.06 67 PRO A N 1
ATOM 493 C CA . PRO A 1 67 ? 13.792 7.098 -10.218 1.00 42.06 67 PRO A CA 1
ATOM 494 C C . PRO A 1 67 ? 12.340 6.841 -9.812 1.00 42.06 67 PRO A C 1
ATOM 496 O O . PRO A 1 67 ? 11.437 7.634 -10.086 1.00 42.06 67 PRO A O 1
ATOM 499 N N . ALA A 1 68 ? 12.099 5.747 -9.092 1.00 36.28 68 ALA A N 1
ATOM 500 C CA . ALA A 1 68 ? 11.104 5.846 -8.039 1.00 36.28 68 ALA A CA 1
ATOM 501 C C . ALA A 1 68 ? 11.719 6.764 -6.976 1.00 36.28 68 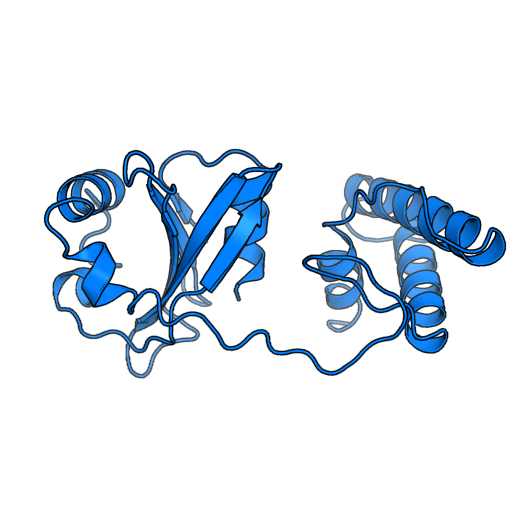ALA A C 1
ATOM 503 O O . ALA A 1 68 ? 12.362 6.313 -6.037 1.00 36.28 68 ALA A O 1
ATOM 504 N N . GLU A 1 69 ? 11.487 8.056 -7.195 1.00 37.94 69 GLU A N 1
ATOM 505 C CA . GLU A 1 69 ? 11.707 9.185 -6.296 1.00 37.94 69 GLU A CA 1
ATOM 506 C C . GLU A 1 69 ? 13.079 9.860 -6.348 1.00 37.94 69 GLU A C 1
ATOM 508 O O . GLU A 1 69 ? 14.099 9.277 -6.004 1.00 37.94 69 GLU A O 1
ATOM 513 N N . GLN A 1 70 ? 13.004 11.158 -6.674 1.00 43.22 70 GLN A N 1
ATOM 514 C CA . GLN A 1 70 ? 14.009 12.209 -6.476 1.00 43.22 70 GLN A CA 1
ATOM 515 C C . GLN A 1 70 ? 15.178 12.170 -7.481 1.00 43.22 70 GLN A C 1
ATOM 517 O O . GLN A 1 70 ? 16.167 11.497 -7.255 1.00 43.22 70 GLN A O 1
ATOM 522 N N . ASP A 1 71 ? 15.003 12.891 -8.595 1.00 31.77 71 ASP A N 1
ATOM 523 C CA . ASP A 1 71 ? 15.935 13.229 -9.694 1.00 31.77 71 ASP A CA 1
ATOM 524 C C . ASP A 1 71 ? 17.109 12.283 -10.080 1.00 31.77 71 ASP A C 1
ATOM 526 O O . ASP A 1 71 ? 18.033 12.065 -9.294 1.00 31.77 71 ASP A O 1
ATOM 530 N N . PRO A 1 72 ? 17.163 11.781 -11.337 1.00 35.03 72 PRO A N 1
ATOM 531 C CA . PRO A 1 72 ? 18.138 10.797 -11.788 1.00 35.03 72 PRO A CA 1
ATOM 532 C C . PRO A 1 72 ? 19.230 11.437 -12.654 1.00 35.03 72 PRO A C 1
ATOM 534 O O . PRO A 1 72 ? 19.140 11.445 -13.881 1.00 35.03 72 PRO A O 1
ATOM 537 N N . TYR A 1 73 ? 20.335 11.867 -12.066 1.00 34.00 73 TYR A N 1
ATOM 538 C CA . TYR A 1 73 ? 21.573 11.841 -12.835 1.00 34.00 73 TYR A CA 1
ATOM 539 C C . TYR A 1 73 ? 22.454 10.731 -12.304 1.00 34.00 73 TYR A C 1
ATOM 541 O O . TYR A 1 73 ? 23.202 10.896 -11.350 1.00 34.00 73 TYR A O 1
ATOM 549 N N . TYR A 1 74 ? 22.354 9.613 -13.022 1.00 36.94 74 TYR A N 1
ATOM 550 C CA . TYR A 1 74 ? 23.233 8.459 -12.958 1.00 36.94 74 TYR A CA 1
ATOM 551 C C . TYR A 1 74 ? 22.957 7.549 -11.767 1.00 36.94 74 TYR A C 1
ATOM 553 O O . TYR A 1 74 ? 23.115 7.881 -10.598 1.00 36.94 74 TYR A O 1
ATOM 561 N N . CYS A 1 75 ? 22.493 6.358 -12.122 1.00 47.78 75 CYS A N 1
ATOM 562 C CA . CYS A 1 75 ? 22.185 5.277 -11.215 1.00 47.78 75 CYS A CA 1
ATOM 563 C C . CYS A 1 75 ? 23.311 5.028 -10.194 1.00 47.78 75 CYS A C 1
ATOM 565 O O . CYS A 1 75 ? 24.483 5.002 -10.565 1.00 47.78 75 CYS A O 1
ATOM 567 N N . LYS A 1 76 ? 22.874 4.663 -8.981 1.00 34.44 76 LYS A N 1
ATOM 568 C CA . LYS A 1 76 ? 23.588 4.055 -7.843 1.00 34.44 76 LYS A CA 1
ATOM 569 C C . LYS A 1 76 ? 23.915 4.976 -6.662 1.00 34.44 76 LYS A C 1
ATOM 571 O O . LYS A 1 76 ? 24.464 6.060 -6.783 1.00 34.44 76 LYS A O 1
ATOM 576 N N . ASP A 1 77 ? 23.595 4.405 -5.501 1.00 36.31 77 ASP A N 1
ATOM 577 C CA . ASP A 1 77 ? 24.185 4.663 -4.191 1.00 36.31 77 ASP A CA 1
ATOM 578 C C . ASP A 1 77 ? 23.778 5.934 -3.448 1.00 36.31 77 ASP A C 1
ATOM 580 O O . ASP A 1 77 ? 24.626 6.691 -2.995 1.00 36.31 77 ASP A O 1
ATOM 584 N N . LYS A 1 78 ? 22.480 6.073 -3.151 1.00 34.19 78 LYS A N 1
ATOM 585 C CA . LYS A 1 78 ? 22.054 6.524 -1.815 1.00 34.19 78 LYS A CA 1
ATOM 586 C C . LYS A 1 78 ? 20.818 5.746 -1.384 1.00 34.19 78 LYS A C 1
ATOM 588 O O . LYS A 1 78 ? 19.688 6.170 -1.604 1.00 34.19 78 LYS A O 1
ATOM 593 N N . HIS A 1 79 ? 21.022 4.627 -0.688 1.00 40.75 79 HIS A N 1
ATOM 594 C CA . HIS A 1 79 ? 20.117 4.335 0.417 1.00 40.75 79 HIS A CA 1
ATOM 595 C C . HIS A 1 79 ? 20.195 5.560 1.330 1.00 40.75 79 HIS A C 1
ATOM 597 O O . HIS A 1 79 ? 21.124 5.679 2.128 1.00 40.75 79 HIS A O 1
ATOM 603 N N . ALA A 1 80 ? 19.264 6.510 1.186 1.00 38.03 80 ALA A N 1
ATOM 604 C CA . ALA A 1 80 ? 18.927 7.335 2.330 1.00 38.03 80 ALA A CA 1
ATOM 605 C C . ALA A 1 80 ? 18.710 6.326 3.466 1.00 38.03 80 ALA A C 1
ATOM 607 O O . ALA A 1 80 ? 17.974 5.356 3.234 1.00 38.03 80 ALA A O 1
ATOM 608 N N . PRO A 1 81 ? 19.423 6.439 4.605 1.00 41.41 81 PRO A N 1
ATOM 609 C CA . PRO A 1 81 ? 19.222 5.508 5.701 1.00 41.41 81 PRO A CA 1
ATOM 610 C C . PRO A 1 81 ? 17.720 5.457 5.917 1.00 41.41 81 PRO A C 1
ATOM 612 O O . PRO A 1 81 ? 17.100 6.516 6.045 1.00 41.41 81 PRO A O 1
ATOM 615 N N . ALA A 1 82 ? 17.131 4.262 5.810 1.00 49.97 82 ALA A N 1
ATOM 616 C CA . ALA A 1 82 ? 15.714 4.101 6.071 1.00 49.97 82 ALA A CA 1
ATOM 617 C C . ALA A 1 82 ? 15.503 4.728 7.446 1.00 49.97 82 ALA A C 1
ATOM 619 O O . ALA A 1 82 ? 16.046 4.226 8.430 1.00 49.97 82 ALA A O 1
ATOM 620 N N . GLN A 1 83 ? 14.847 5.892 7.501 1.00 56.34 83 GLN A N 1
ATOM 621 C CA . GLN A 1 83 ? 14.428 6.434 8.779 1.00 56.34 83 GLN A CA 1
ATOM 622 C C . GLN A 1 83 ? 13.596 5.317 9.384 1.00 56.34 83 GLN A C 1
ATOM 624 O O . GLN A 1 83 ? 12.620 4.891 8.763 1.00 56.34 83 GLN A O 1
ATOM 629 N N . ASP A 1 84 ? 14.048 4.773 10.512 1.00 66.44 84 ASP A N 1
ATOM 630 C CA . ASP A 1 84 ? 13.330 3.697 11.174 1.00 66.44 84 ASP A CA 1
A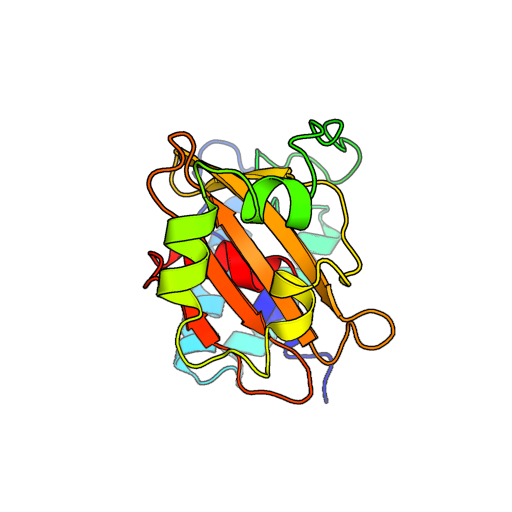TOM 631 C C . ASP A 1 84 ? 12.046 4.302 11.741 1.00 66.44 84 ASP A C 1
ATOM 633 O O . ASP A 1 84 ? 12.006 4.846 12.840 1.00 66.44 84 ASP A O 1
ATOM 637 N N . ILE A 1 85 ? 11.006 4.307 10.909 1.00 84.12 85 ILE A N 1
ATOM 638 C CA . ILE A 1 85 ? 9.673 4.821 11.223 1.00 84.12 85 ILE A CA 1
ATOM 639 C C . ILE A 1 85 ? 8.790 3.726 11.840 1.00 84.12 85 ILE A C 1
ATOM 641 O O . ILE A 1 85 ? 7.558 3.782 11.729 1.00 84.12 85 ILE A O 1
ATOM 645 N N . GLY A 1 86 ? 9.430 2.716 12.437 1.00 87.62 86 GLY A N 1
ATOM 646 C CA . GLY A 1 86 ? 8.811 1.541 13.029 1.00 87.62 86 GLY A CA 1
ATOM 647 C C . GLY A 1 86 ? 8.513 0.436 12.019 1.00 87.62 86 GLY A C 1
ATOM 648 O O . GLY A 1 86 ? 8.790 0.533 10.815 1.00 87.62 86 GLY A O 1
ATOM 649 N N . ARG A 1 87 ? 7.917 -0.641 12.528 1.00 90.38 87 ARG A N 1
ATOM 650 C CA . ARG A 1 87 ? 7.510 -1.815 11.740 1.00 90.38 87 ARG A CA 1
ATOM 651 C C . ARG A 1 87 ? 6.000 -1.855 11.521 1.00 90.38 87 ARG A C 1
ATOM 653 O O . ARG A 1 87 ? 5.245 -1.147 12.190 1.00 90.38 87 ARG A O 1
ATOM 660 N N . PHE A 1 88 ? 5.546 -2.684 10.578 1.00 92.38 88 PHE A N 1
ATOM 661 C CA . PHE A 1 88 ? 4.127 -2.763 10.230 1.00 92.38 88 PHE A CA 1
ATOM 662 C C . PHE A 1 88 ? 3.267 -3.079 11.461 1.00 92.38 88 PHE A C 1
ATOM 664 O O . PHE A 1 88 ? 2.321 -2.340 11.728 1.00 92.38 88 PHE A O 1
ATOM 671 N N . HIS A 1 89 ? 3.594 -4.113 12.243 1.00 91.31 89 HIS A N 1
ATOM 672 C CA . HIS A 1 89 ? 2.761 -4.502 13.385 1.00 91.31 89 HIS A CA 1
ATOM 673 C C . HIS A 1 89 ? 2.807 -3.502 14.535 1.00 91.31 89 HIS A C 1
ATOM 675 O O . HIS A 1 89 ? 1.789 -3.317 15.203 1.00 91.31 89 HIS A O 1
ATOM 681 N N . GLU A 1 90 ? 3.938 -2.842 14.768 1.00 90.12 90 GLU A N 1
ATOM 682 C CA . GLU A 1 90 ? 4.039 -1.765 15.755 1.00 90.12 90 GLU A CA 1
ATOM 683 C C . GLU A 1 90 ? 3.059 -0.633 15.416 1.00 90.12 90 GLU A C 1
ATOM 685 O O . GLU A 1 90 ? 2.237 -0.228 16.242 1.00 90.12 90 GLU A O 1
ATOM 690 N N . VAL A 1 91 ? 3.074 -0.185 14.160 1.00 91.88 91 VAL A N 1
ATOM 691 C CA . VAL A 1 91 ? 2.255 0.939 13.701 1.00 91.88 91 VAL A CA 1
ATOM 692 C C . VAL A 1 91 ? 0.788 0.548 13.561 1.00 91.88 91 VAL A C 1
ATOM 694 O O . VAL A 1 91 ? -0.078 1.271 14.054 1.00 91.88 91 VAL A O 1
ATOM 697 N N .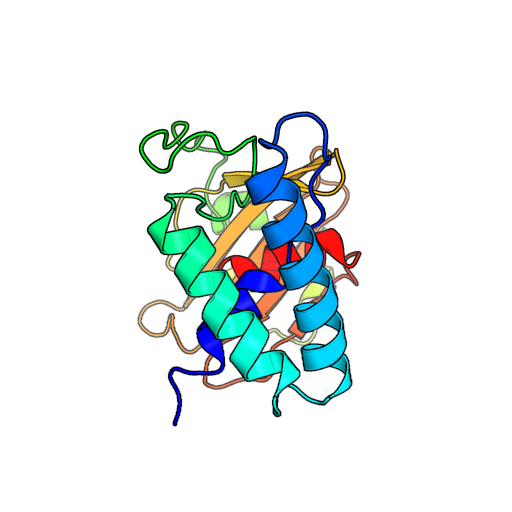 ALA A 1 92 ? 0.489 -0.606 12.960 1.00 91.06 92 ALA A N 1
ATOM 698 C CA . ALA A 1 9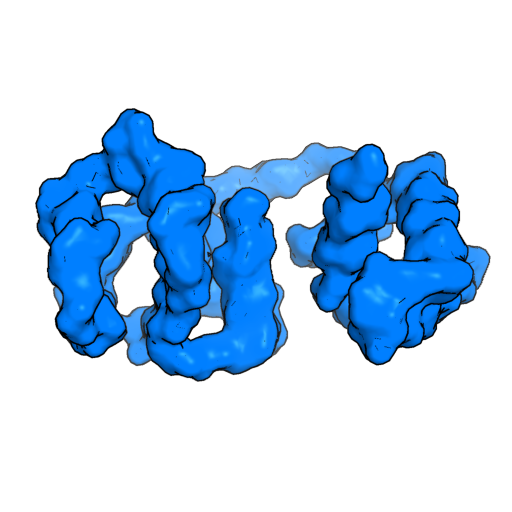2 ? -0.874 -1.098 12.755 1.00 91.06 92 ALA A CA 1
ATOM 699 C C . ALA A 1 92 ? -1.627 -1.337 14.075 1.00 91.06 92 ALA A C 1
ATOM 701 O O . ALA A 1 92 ? -2.849 -1.200 14.120 1.00 91.06 92 ALA A O 1
ATOM 702 N N . ASN A 1 93 ? -0.907 -1.659 15.156 1.00 88.69 93 ASN A N 1
ATOM 703 C CA . ASN A 1 93 ? -1.483 -1.874 16.485 1.00 88.69 93 ASN A CA 1
ATOM 704 C C . ASN A 1 93 ? -1.430 -0.645 17.400 1.00 88.69 93 ASN A C 1
ATOM 706 O O . ASN A 1 93 ? -1.881 -0.722 18.542 1.00 88.69 93 ASN A O 1
ATOM 710 N N . SER A 1 94 ? -0.916 0.489 16.923 1.00 90.38 94 SER A N 1
ATOM 711 C CA . SER A 1 94 ? -0.958 1.736 17.684 1.00 90.38 94 SER A CA 1
ATOM 712 C C . SER A 1 94 ? -2.400 2.218 17.878 1.00 90.38 94 SER A C 1
ATOM 714 O O . SER A 1 94 ? -3.250 2.053 16.998 1.00 90.38 94 SER A O 1
ATOM 716 N N . ALA A 1 95 ? -2.676 2.885 19.003 1.00 91.44 95 ALA A N 1
ATOM 717 C CA . ALA A 1 95 ? -4.006 3.427 19.304 1.00 91.44 95 ALA A CA 1
ATOM 718 C C . ALA A 1 95 ? -4.522 4.395 18.219 1.00 91.44 95 ALA A C 1
ATOM 720 O O . ALA A 1 95 ? -5.726 4.490 17.986 1.00 91.44 95 ALA A O 1
ATOM 721 N N . ALA A 1 96 ? -3.614 5.081 17.516 1.00 91.69 96 ALA A N 1
ATOM 722 C CA . ALA A 1 96 ? -3.956 6.001 16.436 1.00 91.69 96 ALA A CA 1
ATOM 723 C C . ALA A 1 96 ? -4.432 5.288 15.155 1.00 91.69 96 ALA A C 1
ATOM 725 O O . ALA A 1 96 ? -5.271 5.821 14.424 1.00 91.69 96 ALA A O 1
ATOM 726 N N . ILE A 1 97 ? -3.912 4.093 14.864 1.00 93.94 97 ILE A N 1
ATOM 727 C CA . ILE A 1 97 ? -4.101 3.414 13.573 1.00 93.94 97 ILE A CA 1
ATOM 728 C C . ILE A 1 97 ? -5.042 2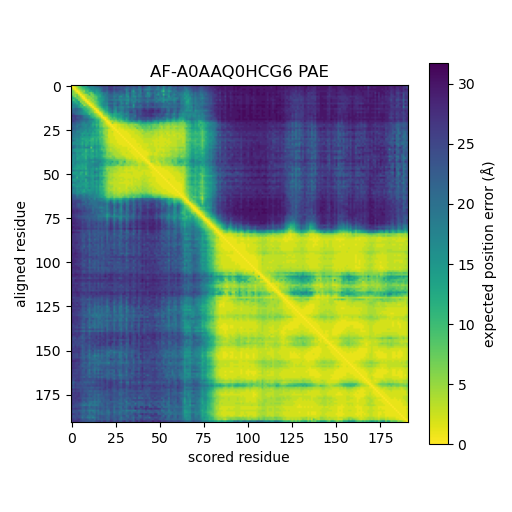.218 13.678 1.00 93.94 97 ILE A C 1
ATOM 730 O O . ILE A 1 97 ? -5.861 2.015 12.778 1.00 93.94 97 ILE A O 1
ATOM 734 N N . ARG A 1 98 ? -4.996 1.468 14.783 1.00 91.19 98 ARG A N 1
ATOM 735 C CA . ARG A 1 98 ? -5.733 0.210 14.950 1.00 91.19 98 ARG A CA 1
ATOM 736 C C . ARG A 1 98 ? -7.235 0.309 14.619 1.00 91.19 98 ARG A C 1
ATOM 738 O O . ARG A 1 98 ? -7.689 -0.490 13.802 1.00 91.19 98 ARG A O 1
ATOM 745 N N . PRO A 1 99 ? -7.993 1.331 15.077 1.00 92.38 99 PRO A N 1
ATOM 746 C CA . PRO A 1 99 ? -9.419 1.451 14.743 1.00 92.38 99 PRO A CA 1
ATOM 747 C C . PRO A 1 99 ? -9.711 1.674 13.250 1.00 92.38 99 PRO A C 1
ATOM 749 O O . PRO A 1 99 ? -10.838 1.498 12.786 1.00 92.38 99 PRO A O 1
ATOM 752 N N . ARG A 1 100 ? -8.728 2.145 12.474 1.00 93.06 100 ARG A N 1
ATOM 753 C CA . ARG A 1 100 ? -8.847 2.287 11.015 1.00 93.06 100 ARG A CA 1
ATOM 754 C C . ARG A 1 100 ? -8.583 0.952 10.337 1.00 93.06 100 ARG A C 1
ATOM 756 O O . ARG A 1 100 ? -9.360 0.577 9.469 1.00 93.06 100 ARG A O 1
ATOM 763 N N . ILE A 1 101 ? -7.555 0.230 10.782 1.00 91.62 101 ILE A N 1
ATOM 764 C CA . ILE A 1 101 ? -7.255 -1.121 10.299 1.00 91.62 101 ILE A CA 1
ATOM 765 C C . ILE A 1 101 ? -8.452 -2.038 10.516 1.00 91.62 101 ILE A C 1
ATOM 767 O O . ILE A 1 101 ? -8.935 -2.597 9.539 1.00 91.62 101 ILE A O 1
ATOM 771 N N . ASP A 1 102 ? -8.988 -2.106 11.738 1.00 90.56 102 ASP A N 1
ATOM 772 C CA . ASP A 1 102 ? -10.122 -2.980 12.075 1.00 90.56 102 ASP A CA 1
ATOM 773 C C . ASP A 1 102 ? -11.350 -2.709 11.193 1.00 90.56 102 ASP A C 1
ATOM 775 O O . ASP A 1 102 ? -12.008 -3.638 10.735 1.00 90.56 102 ASP A O 1
ATOM 779 N N . ARG A 1 103 ? -11.628 -1.435 10.879 1.00 91.50 103 ARG A N 1
ATOM 780 C CA . ARG A 1 103 ? -12.719 -1.064 9.962 1.00 91.50 103 ARG A CA 1
ATOM 781 C C . ARG A 1 103 ? -12.465 -1.498 8.523 1.00 91.50 103 ARG A C 1
ATOM 783 O O . ARG A 1 103 ? -13.409 -1.882 7.843 1.00 91.50 103 ARG A O 1
ATOM 790 N N . LEU A 1 104 ? -11.225 -1.404 8.048 1.00 91.31 104 LEU A N 1
ATOM 791 C CA . LEU A 1 104 ? -10.873 -1.791 6.683 1.00 91.31 104 LEU A CA 1
ATOM 792 C C . LEU A 1 104 ? -10.939 -3.307 6.502 1.00 91.31 104 LEU A C 1
ATOM 794 O O . LEU A 1 104 ? -11.453 -3.774 5.490 1.00 91.31 104 LEU A O 1
ATOM 798 N N . ILE A 1 105 ? -10.428 -4.063 7.473 1.00 88.81 105 ILE A N 1
ATOM 799 C CA . ILE A 1 105 ? -10.323 -5.523 7.383 1.00 88.81 105 ILE A CA 1
ATOM 800 C C . ILE A 1 105 ? -11.581 -6.265 7.838 1.00 88.81 105 ILE A C 1
ATOM 802 O O . ILE A 1 105 ? -11.601 -7.490 7.763 1.00 88.81 105 ILE A O 1
ATOM 806 N N . ALA A 1 106 ? -12.615 -5.564 8.308 1.00 86.94 106 ALA A N 1
ATOM 807 C CA . ALA A 1 106 ? -13.861 -6.184 8.740 1.00 86.94 106 ALA A CA 1
ATOM 808 C C . ALA A 1 106 ? -14.422 -7.104 7.638 1.00 86.94 106 ALA A C 1
ATOM 810 O O . ALA A 1 106 ? -14.678 -6.669 6.514 1.00 86.94 106 ALA A O 1
ATOM 811 N N . GLY A 1 107 ? -14.585 -8.393 7.954 1.00 78.12 107 GLY A N 1
ATOM 812 C CA . GLY A 1 107 ? -15.013 -9.418 6.993 1.00 78.12 107 GLY A CA 1
ATOM 813 C C . GLY A 1 107 ? -13.878 -10.106 6.221 1.00 78.12 107 GLY A C 1
ATOM 814 O O . GLY A 1 107 ? -14.155 -10.947 5.369 1.00 78.12 107 GLY A O 1
ATOM 815 N N . GLN A 1 108 ? -12.613 -9.799 6.527 1.00 75.88 108 GLN A N 1
ATOM 816 C CA . GLN A 1 108 ? -11.406 -10.436 5.971 1.00 75.88 108 GLN A CA 1
ATOM 817 C C . GLN A 1 108 ? -10.654 -11.283 7.019 1.00 75.88 108 GLN A C 1
ATOM 819 O O . GLN A 1 108 ? -9.507 -11.668 6.799 1.00 75.88 108 GLN A O 1
ATOM 824 N N . ASP A 1 109 ? -11.278 -11.590 8.161 1.00 68.31 109 ASP A N 1
ATOM 825 C CA . ASP A 1 109 ? -10.609 -12.035 9.399 1.00 68.31 109 ASP A CA 1
ATOM 826 C C . ASP A 1 109 ? -9.718 -13.278 9.242 1.00 68.31 109 ASP A C 1
ATOM 828 O O . ASP A 1 109 ? -8.649 -13.362 9.839 1.00 68.31 109 ASP A O 1
ATOM 832 N N . LYS A 1 110 ? -10.115 -14.240 8.398 1.00 69.50 110 LYS A N 1
ATOM 833 C CA . LYS A 1 110 ? -9.311 -15.450 8.129 1.00 69.50 110 LYS A CA 1
ATOM 834 C C . LYS A 1 110 ? -8.058 -15.174 7.296 1.00 69.50 110 LYS A C 1
ATOM 836 O O . LYS A 1 110 ? -7.141 -15.989 7.283 1.00 69.50 110 LYS A O 1
ATOM 841 N N . TRP A 1 111 ? -8.045 -14.076 6.548 1.00 70.69 111 TRP A N 1
ATOM 842 C CA . TRP A 1 111 ? -6.964 -13.728 5.633 1.00 70.69 111 TRP A CA 1
ATOM 843 C C . TRP A 1 111 ? -5.892 -12.863 6.291 1.00 70.69 111 TRP A C 1
ATOM 845 O O . TRP A 1 111 ? -4.709 -13.006 5.995 1.00 70.69 111 TRP A O 1
ATOM 855 N N . VAL A 1 112 ? -6.313 -11.988 7.200 1.00 77.75 112 VAL A N 1
ATOM 856 C CA . VAL A 1 112 ? -5.437 -11.072 7.939 1.00 77.75 112 VAL A CA 1
ATOM 857 C C . VAL A 1 112 ? -5.183 -11.546 9.374 1.00 77.75 112 VAL A C 1
ATOM 859 O O . VAL A 1 112 ? -4.823 -10.756 10.244 1.00 77.75 112 VAL A O 1
ATOM 862 N N . ASP A 1 113 ? -5.352 -12.844 9.636 1.00 78.44 113 ASP A N 1
ATOM 863 C CA . ASP A 1 113 ? -5.142 -13.465 10.949 1.00 78.44 113 ASP A CA 1
ATOM 864 C C . ASP A 1 113 ? -3.756 -13.132 11.525 1.00 78.44 113 ASP A C 1
ATOM 866 O O . ASP A 1 113 ? -3.617 -12.803 12.704 1.00 78.44 113 ASP A O 1
ATOM 870 N N . PHE A 1 114 ? -2.732 -13.130 10.675 1.00 75.56 114 PHE A N 1
ATOM 871 C CA . PHE A 1 114 ? -1.360 -12.799 11.045 1.00 75.56 114 PHE A CA 1
ATOM 872 C C . PHE A 1 114 ? -1.155 -11.313 11.384 1.00 75.56 114 PHE A C 1
ATOM 874 O O . PHE A 1 114 ? -0.302 -11.012 12.216 1.00 75.56 114 PHE A O 1
ATOM 881 N N . VAL A 1 115 ? -1.976 -10.403 10.839 1.00 77.12 115 VAL A N 1
ATOM 882 C CA . VAL A 1 115 ? -1.994 -8.976 11.224 1.00 77.12 115 VAL A CA 1
ATOM 883 C C . VAL A 1 115 ? -2.535 -8.807 12.637 1.00 77.12 115 VAL A C 1
ATOM 885 O O . VAL A 1 115 ? -2.011 -8.023 13.431 1.00 77.12 115 VAL A O 1
ATOM 888 N N . ILE A 1 116 ? -3.586 -9.562 12.961 1.00 72.44 116 ILE A N 1
ATOM 889 C CA . ILE A 1 116 ? -4.239 -9.518 14.270 1.00 72.44 116 ILE A CA 1
ATOM 890 C C . ILE A 1 116 ? -3.345 -10.170 15.331 1.00 72.44 116 ILE A C 1
ATOM 892 O O . ILE A 1 116 ? -3.184 -9.621 16.419 1.00 72.44 116 ILE A O 1
ATOM 896 N N . THR A 1 117 ? -2.739 -11.312 15.004 1.00 74.94 117 THR A N 1
ATOM 897 C CA . THR A 1 117 ? -1.901 -12.103 15.922 1.00 74.94 117 THR A CA 1
ATOM 898 C C . THR A 1 117 ? -0.444 -11.644 15.990 1.00 74.94 117 THR A C 1
ATOM 900 O O . THR A 1 117 ? 0.315 -12.172 16.798 1.00 74.94 117 THR A O 1
ATOM 903 N N . LYS A 1 118 ? -0.055 -10.636 15.197 1.00 76.75 118 LYS A N 1
ATOM 904 C CA . LYS A 1 118 ? 1.320 -10.111 15.113 1.00 76.75 118 LYS A CA 1
ATOM 905 C C . LYS A 1 118 ? 2.355 -11.155 14.681 1.00 76.75 118 LYS A C 1
ATOM 907 O O . LYS A 1 118 ? 3.506 -11.108 15.101 1.00 76.75 118 LYS A O 1
ATOM 912 N N . GLY A 1 119 ? 1.936 -12.099 13.842 1.00 74.00 119 GLY A N 1
ATOM 913 C CA . GLY A 1 119 ? 2.741 -13.234 13.381 1.00 74.00 119 GLY A CA 1
ATOM 914 C C . GLY A 1 119 ? 3.381 -13.043 12.003 1.00 74.00 119 GLY A C 1
ATOM 915 O O . GLY A 1 119 ? 3.660 -14.031 11.327 1.00 74.00 119 GLY A O 1
ATOM 916 N N . GLY A 1 120 ? 3.531 -11.805 11.523 1.00 81.94 120 GLY A N 1
ATOM 917 C CA . GLY A 1 120 ? 4.094 -11.536 10.198 1.00 81.94 120 GLY A CA 1
ATOM 918 C C . GLY A 1 120 ? 5.603 -11.289 10.189 1.00 81.94 120 GLY A C 1
ATOM 919 O O . GLY A 1 120 ? 6.198 -10.885 11.183 1.00 81.94 120 GLY A O 1
ATOM 920 N N . VAL A 1 121 ? 6.216 -11.505 9.027 1.00 82.06 121 VAL A N 1
ATOM 921 C CA . VAL A 1 121 ? 7.597 -11.112 8.720 1.00 82.06 121 VAL A CA 1
ATOM 922 C C . VAL A 1 121 ? 7.564 -9.714 8.112 1.00 82.06 121 VAL A C 1
ATOM 924 O O . VAL A 1 121 ? 6.773 -9.450 7.206 1.00 82.06 121 VAL A O 1
ATOM 927 N N . GLU A 1 122 ? 8.391 -8.800 8.619 1.00 84.44 122 GLU A N 1
ATOM 928 C CA . GLU A 1 122 ? 8.332 -7.385 8.245 1.00 84.44 122 GLU A CA 1
ATOM 929 C C . GLU A 1 122 ? 9.699 -6.688 8.250 1.00 84.44 122 GLU A C 1
ATOM 931 O O . GLU A 1 122 ? 10.557 -6.917 9.105 1.00 84.44 122 GLU A O 1
ATOM 936 N N . GLY A 1 123 ? 9.885 -5.802 7.272 1.00 81.25 123 GLY A N 1
ATOM 937 C CA . GLY A 1 123 ? 11.010 -4.872 7.198 1.00 81.25 123 GLY A CA 1
ATOM 938 C C . GLY A 1 123 ? 10.703 -3.538 7.890 1.00 81.25 123 GLY A C 1
ATOM 939 O O . GLY A 1 123 ? 9.595 -3.351 8.401 1.00 81.25 123 GLY A O 1
ATOM 940 N N . PRO A 1 124 ? 11.673 -2.605 7.933 1.00 83.31 124 PRO A N 1
ATOM 941 C CA . PRO A 1 124 ? 11.416 -1.256 8.420 1.00 83.31 124 PRO A CA 1
ATOM 942 C C . PRO A 1 124 ? 10.427 -0.563 7.485 1.00 83.31 124 PRO A C 1
ATOM 944 O O . PRO A 1 124 ? 10.429 -0.805 6.273 1.00 83.31 124 PRO A O 1
ATOM 947 N N . GLY A 1 125 ? 9.585 0.306 8.039 1.00 86.56 125 GLY A N 1
ATOM 948 C CA . GLY A 1 125 ? 8.797 1.213 7.220 1.00 86.56 125 GLY A CA 1
ATOM 949 C C . GLY A 1 125 ? 9.689 2.184 6.443 1.00 86.56 125 GLY A C 1
ATOM 950 O O . GLY A 1 125 ? 10.863 2.382 6.755 1.00 86.56 125 GLY A O 1
ATOM 951 N N . ARG A 1 126 ? 9.116 2.820 5.423 1.00 88.69 126 ARG A N 1
ATOM 952 C CA . ARG A 1 126 ? 9.781 3.859 4.625 1.00 88.69 126 ARG A CA 1
ATOM 953 C C . ARG A 1 126 ? 8.866 5.048 4.384 1.00 88.69 126 ARG A C 1
ATOM 955 O O . ARG A 1 126 ? 7.656 4.881 4.249 1.00 88.69 126 ARG A O 1
ATOM 962 N N . VAL A 1 127 ? 9.438 6.244 4.297 1.00 86.88 127 VAL A N 1
ATOM 963 C CA . VAL A 1 127 ? 8.705 7.447 3.884 1.00 86.88 127 VAL A CA 1
ATOM 964 C C . VAL A 1 127 ? 8.848 7.620 2.377 1.00 86.88 127 VAL A C 1
ATOM 966 O O . VAL A 1 127 ? 9.947 7.491 1.846 1.00 86.88 127 VAL A O 1
ATOM 969 N N . ARG A 1 128 ? 7.735 7.897 1.701 1.00 83.19 128 ARG A N 1
ATOM 970 C CA . ARG A 1 128 ? 7.646 8.051 0.249 1.00 83.19 128 ARG A CA 1
ATOM 971 C C . ARG A 1 128 ? 6.820 9.293 -0.095 1.00 83.19 128 ARG A C 1
ATOM 973 O O . ARG A 1 128 ? 5.732 9.451 0.459 1.00 83.19 128 ARG A O 1
ATOM 980 N N . THR A 1 129 ? 7.286 10.169 -0.985 1.00 81.12 129 THR A N 1
ATOM 981 C CA . THR A 1 129 ? 6.522 11.378 -1.359 1.00 81.12 129 THR A CA 1
ATOM 982 C C . THR A 1 129 ? 5.606 11.092 -2.543 1.00 81.12 129 THR A C 1
ATOM 984 O O . THR A 1 129 ? 6.035 11.047 -3.689 1.00 81.12 129 THR A O 1
ATOM 987 N N . ILE A 1 130 ? 4.306 10.967 -2.280 1.00 78.56 130 ILE A N 1
ATOM 988 C CA . ILE A 1 130 ? 3.295 10.621 -3.284 1.00 78.56 130 ILE A CA 1
ATOM 989 C C . ILE A 1 130 ? 2.403 11.836 -3.527 1.00 78.56 130 ILE A C 1
ATOM 991 O O . ILE A 1 130 ? 1.750 12.327 -2.605 1.00 78.56 130 ILE A O 1
ATOM 995 N N . ALA A 1 131 ? 2.374 12.325 -4.772 1.00 77.81 131 ALA A N 1
ATOM 996 C CA . ALA A 1 131 ? 1.628 13.527 -5.166 1.00 77.81 131 ALA A CA 1
ATOM 997 C C . ALA A 1 131 ? 1.913 14.741 -4.248 1.00 77.81 131 ALA A C 1
ATOM 999 O O . ALA A 1 131 ? 1.001 15.435 -3.802 1.00 77.81 131 ALA A O 1
ATOM 1000 N N . GLY A 1 132 ? 3.192 14.957 -3.919 1.00 74.31 132 GLY A N 1
ATOM 1001 C CA . GLY A 1 132 ? 3.646 16.078 -3.088 1.00 74.31 132 GLY A CA 1
ATOM 1002 C C . GLY A 1 132 ? 3.372 15.936 -1.587 1.00 74.31 132 GLY A C 1
ATOM 1003 O O . GLY A 1 132 ? 3.606 16.884 -0.842 1.00 74.31 132 GLY A O 1
ATOM 1004 N N . ARG A 1 133 ? 2.884 14.780 -1.115 1.00 76.12 133 ARG A N 1
ATOM 1005 C CA . ARG A 1 133 ? 2.649 14.513 0.314 1.00 76.12 133 ARG A CA 1
ATOM 1006 C C . ARG A 1 133 ? 3.515 13.350 0.800 1.00 76.12 133 ARG A C 1
ATOM 1008 O O . ARG A 1 133 ? 3.590 12.345 0.094 1.00 76.12 133 ARG A O 1
ATOM 1015 N N . PRO A 1 134 ? 4.138 13.434 1.988 1.00 84.75 134 PRO A N 1
ATOM 1016 C CA . PRO A 1 134 ? 4.880 12.308 2.535 1.00 84.75 134 PRO A CA 1
ATOM 1017 C C . PRO A 1 134 ? 3.903 11.236 3.030 1.00 84.75 134 PRO A C 1
ATOM 1019 O O . PRO A 1 134 ? 2.973 11.524 3.774 1.00 84.75 134 PRO A O 1
ATOM 1022 N N . TRP A 1 135 ? 4.104 9.991 2.628 1.00 89.44 135 TRP A N 1
ATOM 1023 C CA . TRP A 1 135 ? 3.355 8.831 3.099 1.00 89.44 135 TRP A CA 1
ATOM 1024 C C . TRP A 1 135 ? 4.303 7.869 3.790 1.00 89.44 135 TRP A C 1
ATOM 1026 O O . TRP A 1 135 ? 5.417 7.641 3.322 1.00 89.44 135 TRP A O 1
ATOM 1036 N N . ARG A 1 136 ? 3.854 7.281 4.896 1.00 94.25 136 ARG A N 1
ATOM 1037 C CA . ARG A 1 136 ? 4.586 6.210 5.572 1.00 94.25 136 ARG A CA 1
ATOM 1038 C C . ARG A 1 136 ? 4.090 4.876 5.049 1.00 94.25 136 ARG A C 1
ATOM 1040 O O . ARG A 1 136 ? 2.899 4.582 5.140 1.00 94.25 136 ARG A O 1
ATOM 1047 N N . LEU A 1 137 ? 4.999 4.106 4.474 1.00 93.69 137 LEU A N 1
ATOM 1048 C CA . LEU A 1 137 ? 4.726 2.840 3.820 1.00 93.69 137 LEU A CA 1
ATOM 1049 C C . LEU A 1 137 ? 5.314 1.692 4.630 1.00 93.69 137 LEU A C 1
ATOM 1051 O O . LEU A 1 137 ? 6.471 1.747 5.045 1.00 93.69 137 LEU A O 1
ATOM 1055 N N . TYR A 1 138 ? 4.530 0.637 4.799 1.00 94.00 138 TYR A N 1
ATOM 1056 C CA . TYR A 1 138 ? 4.895 -0.549 5.562 1.00 94.00 138 TYR A CA 1
ATOM 1057 C C . TYR A 1 138 ? 4.500 -1.798 4.782 1.00 94.00 138 TYR A C 1
ATOM 1059 O O . TYR A 1 138 ? 3.494 -1.788 4.075 1.00 94.00 138 TYR A O 1
ATOM 1067 N N . ALA A 1 139 ? 5.271 -2.869 4.928 1.00 92.25 139 ALA A N 1
ATOM 1068 C CA . ALA A 1 139 ? 4.969 -4.166 4.341 1.00 92.25 139 ALA A CA 1
ATOM 1069 C C . ALA A 1 139 ? 5.089 -5.249 5.408 1.00 92.25 139 ALA A C 1
ATOM 1071 O O . ALA A 1 139 ? 5.998 -5.216 6.241 1.00 92.25 139 ALA A O 1
ATOM 1072 N N . THR A 1 140 ? 4.190 -6.220 5.352 1.00 91.12 140 THR A N 1
ATOM 1073 C CA . THR A 1 140 ? 4.300 -7.453 6.121 1.00 91.12 140 THR A CA 1
ATOM 1074 C C . THR A 1 140 ? 3.786 -8.627 5.306 1.00 91.12 140 THR A C 1
ATOM 1076 O O . THR A 1 140 ? 2.991 -8.467 4.380 1.00 91.12 140 THR A O 1
ATOM 1079 N N . CYS A 1 141 ? 4.222 -9.825 5.658 1.00 88.12 141 CYS A N 1
ATOM 1080 C CA . CYS A 1 141 ? 3.759 -11.050 5.040 1.00 88.12 141 CYS A CA 1
ATOM 1081 C C . CYS A 1 141 ? 3.626 -12.173 6.062 1.00 88.12 141 CYS A C 1
ATOM 1083 O O . CYS A 1 141 ? 4.231 -12.128 7.133 1.00 8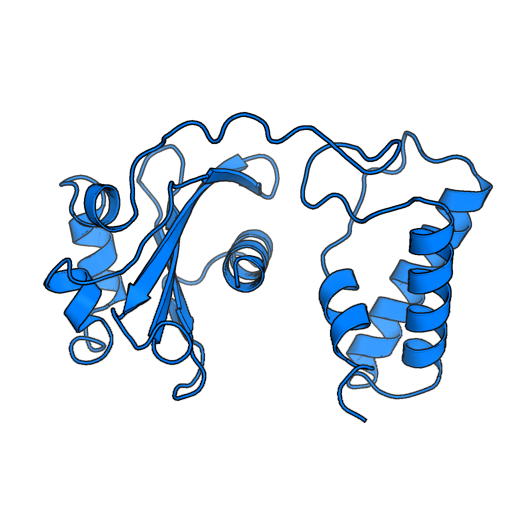8.12 141 CYS A O 1
ATOM 1085 N N . ARG A 1 142 ? 2.822 -13.192 5.754 1.00 85.31 142 ARG A N 1
ATOM 1086 C CA . ARG A 1 142 ? 2.649 -14.337 6.650 1.00 85.31 142 ARG A CA 1
ATOM 1087 C C . ARG A 1 142 ? 3.952 -15.117 6.759 1.00 85.31 142 ARG A C 1
ATOM 1089 O O . ARG A 1 142 ? 4.574 -15.461 5.751 1.00 85.31 142 ARG A O 1
ATOM 1096 N N . GLN A 1 143 ? 4.332 -15.450 7.988 1.00 85.19 143 GLN A N 1
ATOM 1097 C CA . GLN A 1 143 ? 5.500 -16.280 8.250 1.00 85.19 143 GLN A CA 1
ATOM 1098 C C . GLN A 1 143 ? 5.434 -17.594 7.454 1.00 85.19 143 GLN A C 1
ATOM 1100 O O . GLN A 1 143 ? 4.393 -18.245 7.395 1.00 85.19 143 GLN A O 1
ATOM 1105 N N . HIS A 1 144 ? 6.549 -17.960 6.815 1.00 83.38 144 HIS A N 1
ATOM 1106 C CA . HIS A 1 144 ? 6.681 -19.134 5.935 1.00 83.38 144 HIS A CA 1
ATOM 1107 C C . HIS A 1 144 ? 5.789 -19.142 4.677 1.00 83.38 144 HIS A C 1
ATOM 1109 O O . HIS A 1 144 ? 5.786 -20.131 3.949 1.00 83.38 144 HIS A O 1
ATOM 1115 N N . ALA A 1 145 ? 5.067 -18.055 4.388 1.00 83.38 145 ALA A N 1
ATOM 1116 C CA . ALA A 1 145 ? 4.113 -17.979 3.282 1.00 83.38 145 ALA A CA 1
ATOM 1117 C C . ALA A 1 145 ? 4.086 -16.583 2.629 1.00 83.38 145 ALA A C 1
ATOM 1119 O O . ALA A 1 145 ? 3.037 -16.105 2.201 1.00 83.38 145 ALA A O 1
ATOM 1120 N N . CYS A 1 146 ? 5.241 -15.913 2.542 1.00 79.75 146 CYS A N 1
ATOM 1121 C CA . CYS A 1 146 ? 5.290 -14.514 2.113 1.00 79.75 146 CYS A CA 1
ATOM 1122 C C . CYS A 1 146 ? 4.866 -14.268 0.662 1.00 79.75 146 CYS A C 1
ATOM 1124 O O . CYS A 1 146 ? 4.297 -13.224 0.362 1.00 79.75 146 CYS A O 1
ATOM 1126 N N . SER A 1 147 ? 5.079 -15.241 -0.225 1.00 81.50 147 SER A N 1
ATOM 1127 C CA . SER A 1 147 ? 4.553 -15.206 -1.594 1.00 81.50 147 SER A CA 1
ATOM 1128 C C . SER A 1 147 ? 3.031 -15.333 -1.649 1.00 81.50 147 SER A C 1
ATOM 1130 O O . SER A 1 147 ? 2.401 -14.883 -2.603 1.00 81.50 147 SER A O 1
ATOM 1132 N N . ASP A 1 148 ? 2.438 -15.977 -0.648 1.00 81.44 148 ASP A N 1
ATOM 1133 C CA . ASP A 1 148 ? 1.044 -16.403 -0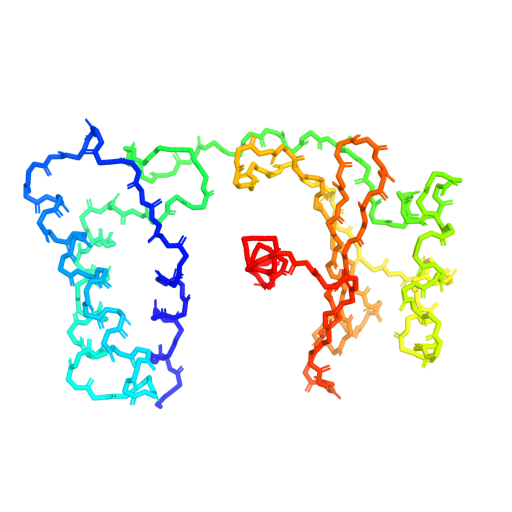.679 1.00 81.44 148 ASP A CA 1
ATOM 1134 C C . ASP A 1 148 ? 0.134 -15.386 0.005 1.00 81.44 148 ASP A C 1
ATOM 1136 O O . ASP A 1 148 ? -1.009 -15.229 -0.417 1.00 81.44 148 ASP A O 1
ATOM 1140 N N . GLN A 1 149 ? 0.641 -14.711 1.041 1.00 84.94 149 GLN A N 1
ATOM 1141 C CA . GLN A 1 149 ? -0.093 -13.783 1.896 1.00 84.94 149 GLN A CA 1
ATOM 1142 C C . GLN A 1 149 ? 0.800 -12.614 2.307 1.00 84.94 149 GLN A C 1
ATOM 1144 O O . GLN A 1 149 ? 1.654 -12.751 3.185 1.00 84.94 149 GLN A O 1
ATOM 1149 N N . ALA A 1 150 ? 0.570 -11.453 1.703 1.00 89.75 150 ALA A N 1
ATOM 1150 C CA . ALA A 1 150 ? 1.282 -10.224 2.008 1.00 89.75 150 ALA A CA 1
ATOM 1151 C C . ALA A 1 150 ? 0.357 -9.005 1.973 1.00 89.75 150 ALA A C 1
ATOM 1153 O O . ALA A 1 150 ? -0.710 -9.008 1.347 1.00 89.75 150 ALA A O 1
ATOM 1154 N N . ILE A 1 151 ? 0.741 -7.990 2.743 1.00 92.56 151 ILE A N 1
ATOM 1155 C CA . ILE A 1 151 ? -0.026 -6.770 2.945 1.00 92.56 151 ILE A CA 1
ATOM 1156 C C . ILE A 1 151 ? 0.920 -5.578 2.924 1.00 92.56 151 ILE A C 1
ATOM 1158 O O . ILE A 1 151 ? 1.855 -5.495 3.723 1.00 92.56 151 ILE A O 1
ATOM 1162 N N . ASN A 1 152 ? 0.594 -4.614 2.072 1.00 94.56 152 ASN A N 1
ATOM 1163 C CA . ASN A 1 152 ? 1.205 -3.295 2.073 1.00 94.56 152 ASN A CA 1
ATOM 1164 C C . ASN A 1 152 ? 0.243 -2.289 2.701 1.00 94.56 152 ASN A C 1
ATOM 1166 O O . ASN A 1 152 ? -0.969 -2.346 2.483 1.00 94.56 152 ASN A O 1
ATOM 1170 N N . MET A 1 153 ? 0.782 -1.356 3.475 1.00 96.00 153 MET A N 1
ATOM 1171 C CA . MET A 1 153 ? 0.030 -0.314 4.164 1.00 96.00 153 MET A CA 1
ATOM 1172 C C . MET A 1 153 ? 0.630 1.053 3.872 1.00 96.00 153 MET A C 1
ATOM 1174 O O . MET A 1 153 ? 1.842 1.233 3.960 1.00 96.00 153 MET A O 1
ATOM 1178 N N . ALA A 1 154 ? -0.235 2.023 3.589 1.00 96.62 154 ALA A N 1
ATOM 1179 C CA . ALA A 1 154 ? 0.118 3.429 3.473 1.00 96.62 154 ALA A CA 1
ATOM 1180 C C . ALA A 1 154 ? -0.622 4.221 4.548 1.00 96.62 154 ALA A C 1
ATOM 1182 O O . ALA A 1 154 ? -1.842 4.111 4.671 1.00 96.62 154 ALA A O 1
ATOM 1183 N N . VAL A 1 155 ? 0.114 5.027 5.307 1.00 96.62 155 VAL A N 1
ATOM 1184 C CA . VAL A 1 155 ? -0.415 5.868 6.382 1.00 96.62 155 VAL A CA 1
ATOM 1185 C C . VAL A 1 155 ? -0.076 7.324 6.091 1.00 96.62 155 VAL A C 1
ATOM 1187 O O . VAL A 1 155 ? 1.074 7.657 5.784 1.00 96.62 155 VAL A O 1
ATOM 1190 N N . SER A 1 156 ? -1.070 8.202 6.200 1.00 94.44 156 SER A N 1
ATOM 1191 C CA . SER A 1 156 ? -0.868 9.644 6.056 1.00 94.44 156 SER A CA 1
ATOM 1192 C C . SER A 1 156 ? -0.008 10.221 7.203 1.00 94.44 156 SER A C 1
ATOM 1194 O O . SER A 1 156 ? 0.121 9.598 8.268 1.00 94.44 156 SER A O 1
ATOM 1196 N N . PRO A 1 157 ? 0.602 11.411 7.035 1.00 88.31 157 PRO A N 1
ATOM 1197 C CA . PRO A 1 157 ? 1.443 12.035 8.068 1.00 88.31 157 PRO A CA 1
ATOM 1198 C C . PRO A 1 157 ? 0.726 12.232 9.404 1.00 88.31 157 PRO A C 1
ATOM 1200 O O . PRO A 1 157 ? 1.301 12.027 10.466 1.00 88.31 157 PRO A O 1
ATOM 1203 N N . ASP A 1 158 ? -0.550 12.592 9.333 1.00 91.38 158 ASP A N 1
ATOM 1204 C CA . ASP A 1 158 ? -1.431 12.926 10.450 1.00 91.38 158 ASP A CA 1
ATOM 1205 C C . ASP A 1 158 ? -2.154 11.704 11.048 1.00 91.38 158 ASP A C 1
ATOM 1207 O O . ASP A 1 158 ? -3.024 11.863 11.901 1.00 91.38 158 ASP A O 1
ATOM 1211 N N . ASN A 1 159 ? -1.831 10.483 10.600 1.00 92.69 159 ASN A N 1
ATOM 1212 C CA . ASN A 1 159 ? -2.519 9.240 10.980 1.00 92.69 159 ASN A CA 1
ATOM 1213 C C . ASN A 1 159 ? -4.028 9.213 10.648 1.00 92.69 159 ASN A C 1
ATOM 1215 O O . ASN A 1 159 ? -4.739 8.313 11.103 1.00 92.69 159 ASN A O 1
ATOM 1219 N N . SER A 1 160 ? -4.551 10.181 9.885 1.00 93.06 160 SER A N 1
ATOM 1220 C CA . SER A 1 160 ? -5.989 10.283 9.616 1.00 93.06 160 SER A CA 1
ATOM 1221 C C . SER A 1 160 ? -6.470 9.251 8.601 1.00 93.06 160 SER A C 1
ATOM 1223 O O . SER A 1 160 ? -7.610 8.788 8.699 1.00 93.06 160 SER A O 1
ATOM 1225 N N . THR A 1 161 ? -5.591 8.851 7.682 1.00 95.56 161 THR A N 1
ATOM 1226 C CA . THR A 1 161 ? -5.902 8.019 6.523 1.00 95.56 161 THR A CA 1
ATOM 1227 C C . THR A 1 161 ? -4.974 6.814 6.465 1.00 95.56 161 THR A C 1
ATOM 1229 O O . THR A 1 161 ? -3.758 6.936 6.626 1.00 95.56 161 THR A O 1
ATOM 1232 N N . VAL A 1 162 ? -5.565 5.647 6.217 1.00 96.75 162 VAL A N 1
ATOM 1233 C CA . VAL A 1 162 ? -4.859 4.376 6.061 1.00 96.75 162 VAL A CA 1
ATOM 1234 C C . VAL A 1 162 ? -5.418 3.666 4.840 1.00 96.75 162 VAL A C 1
ATOM 1236 O O . VAL A 1 162 ? -6.635 3.583 4.681 1.00 96.75 162 VAL A O 1
ATOM 1239 N N . TYR A 1 163 ? -4.532 3.132 4.011 1.00 97.06 163 TYR A N 1
ATOM 1240 C CA . TYR A 1 163 ? -4.887 2.278 2.886 1.00 97.06 163 TYR A CA 1
ATOM 1241 C C . TYR A 1 163 ? -4.136 0.962 2.985 1.00 97.06 163 TYR A C 1
ATOM 1243 O O . TYR A 1 163 ? -2.983 0.942 3.421 1.00 97.06 163 TYR A O 1
ATOM 1251 N N . LEU A 1 164 ? -4.786 -0.120 2.561 1.00 95.00 164 LEU A N 1
ATOM 1252 C CA . LEU A 1 164 ? -4.203 -1.457 2.563 1.00 95.00 164 LEU A CA 1
ATOM 1253 C C . LEU A 1 164 ? -4.263 -2.057 1.168 1.00 95.00 164 LEU A C 1
ATOM 1255 O O . LEU A 1 164 ? -5.252 -1.896 0.452 1.00 95.00 164 LEU A O 1
ATOM 1259 N N . TYR A 1 165 ? -3.223 -2.792 0.814 1.00 93.62 165 TYR A N 1
ATOM 1260 C CA . TYR A 1 165 ? -3.192 -3.643 -0.359 1.00 93.62 165 TYR A CA 1
ATOM 1261 C C . TYR A 1 165 ? -2.860 -5.060 0.080 1.00 93.62 165 TYR A C 1
ATOM 1263 O O . TYR A 1 165 ? -1.774 -5.308 0.589 1.00 93.62 165 TYR A O 1
ATOM 1271 N N . LEU A 1 166 ? -3.809 -5.972 -0.092 1.00 90.88 166 LEU A N 1
ATOM 1272 C CA . LEU A 1 166 ? -3.694 -7.377 0.263 1.00 90.88 166 LEU A CA 1
ATOM 1273 C C . LEU A 1 166 ? -3.426 -8.151 -1.016 1.00 90.88 166 LEU A C 1
ATOM 1275 O O . LEU A 1 166 ? -4.170 -8.004 -1.988 1.00 90.88 166 LEU A O 1
ATOM 1279 N N . HIS A 1 167 ? -2.383 -8.968 -1.027 1.00 88.62 167 HIS A N 1
ATOM 1280 C CA . HIS A 1 167 ? -1.949 -9.663 -2.231 1.00 88.62 167 HIS A CA 1
ATOM 1281 C C . HIS A 1 167 ? -1.232 -10.976 -1.919 1.00 88.62 167 HIS A C 1
ATOM 1283 O O . HIS A 1 167 ? -0.858 -11.263 -0.784 1.00 88.62 167 HIS A O 1
ATOM 1289 N N . GLY A 1 168 ? -1.038 -11.776 -2.965 1.00 84.50 168 GLY A N 1
ATOM 1290 C CA . GLY A 1 168 ? -0.305 -13.033 -2.918 1.00 84.50 168 GLY A CA 1
ATOM 1291 C C . GLY A 1 168 ? -0.701 -13.958 -4.064 1.00 84.50 168 GLY A C 1
ATOM 1292 O O . GLY A 1 168 ? -1.672 -13.709 -4.775 1.00 84.50 168 GLY A O 1
ATOM 1293 N N . THR A 1 169 ? 0.054 -15.033 -4.259 1.00 82.81 169 THR A N 1
ATOM 1294 C CA . THR A 1 169 ? -0.135 -15.996 -5.361 1.00 82.81 169 THR A CA 1
ATOM 1295 C C . THR A 1 169 ? -1.445 -16.779 -5.268 1.00 82.81 169 THR A C 1
ATOM 1297 O O . THR A 1 169 ? -1.982 -17.214 -6.285 1.00 82.81 169 THR A O 1
ATOM 1300 N N . LYS A 1 170 ? -1.968 -16.967 -4.052 1.00 74.19 170 LYS A N 1
ATOM 1301 C CA . LYS A 1 170 ? -3.158 -17.786 -3.782 1.00 74.19 170 LYS A CA 1
ATOM 1302 C C . LYS A 1 170 ? -4.446 -16.978 -3.676 1.00 74.19 170 LYS A C 1
ATOM 1304 O O . LYS A 1 170 ? -5.488 -17.559 -3.377 1.00 74.19 170 LYS A O 1
ATOM 1309 N N . GLN A 1 171 ? -4.400 -15.664 -3.904 1.00 69.25 171 GLN A N 1
ATOM 1310 C CA . GLN A 1 171 ? -5.572 -14.813 -3.749 1.00 69.25 171 GLN A CA 1
ATOM 1311 C C . GLN A 1 171 ? -5.673 -13.659 -4.728 1.00 69.25 171 GLN A C 1
ATOM 1313 O O . GLN A 1 171 ? -4.697 -13.179 -5.296 1.00 69.25 171 GLN A O 1
ATOM 1318 N N . ARG A 1 172 ? -6.918 -13.199 -4.888 1.00 80.75 172 ARG A N 1
ATOM 1319 C CA . ARG A 1 172 ? -7.228 -12.014 -5.670 1.00 80.75 172 ARG A CA 1
ATOM 1320 C C . ARG A 1 172 ? -6.729 -10.772 -4.922 1.00 80.75 172 ARG A C 1
ATOM 1322 O O . ARG A 1 172 ? -7.175 -10.537 -3.796 1.00 80.75 172 ARG A O 1
ATOM 1329 N N . PRO A 1 173 ? -5.867 -9.953 -5.544 1.00 87.44 173 PRO A N 1
ATOM 1330 C CA . PRO A 1 173 ? -5.405 -8.729 -4.921 1.00 87.44 173 PRO A CA 1
ATOM 1331 C C . PRO A 1 173 ? -6.570 -7.793 -4.594 1.00 87.44 173 PRO A C 1
ATOM 1333 O O . PRO A 1 173 ? -7.469 -7.600 -5.417 1.00 87.44 173 PRO A O 1
ATOM 1336 N N . THR A 1 174 ? -6.550 -7.222 -3.394 1.00 89.56 174 THR A N 1
ATOM 1337 C CA . THR A 1 174 ? -7.630 -6.384 -2.867 1.00 89.56 174 THR A CA 1
ATOM 1338 C C . THR A 1 174 ? -7.057 -5.094 -2.299 1.00 89.56 174 THR A C 1
ATOM 1340 O O . THR A 1 174 ? -6.130 -5.118 -1.494 1.00 89.56 174 THR A O 1
ATOM 1343 N N . LEU A 1 175 ? -7.616 -3.958 -2.714 1.00 92.06 175 LEU A N 1
ATOM 1344 C CA . LEU A 1 175 ? -7.293 -2.636 -2.177 1.00 92.06 175 LEU A CA 1
ATOM 1345 C C . LEU A 1 175 ? -8.405 -2.191 -1.235 1.00 92.06 175 LEU A C 1
ATOM 1347 O O . LEU A 1 175 ? -9.573 -2.197 -1.620 1.00 92.06 175 LEU A O 1
ATOM 1351 N N . LEU A 1 176 ? -8.042 -1.773 -0.027 1.00 93.06 176 LEU A N 1
ATOM 1352 C CA . LEU A 1 176 ? -8.980 -1.298 0.986 1.00 93.06 176 LEU A CA 1
ATOM 1353 C C . LEU A 1 176 ? -8.778 0.192 1.261 1.00 93.06 176 LEU A C 1
ATOM 1355 O O . LEU A 1 176 ? -7.655 0.701 1.265 1.00 93.06 176 LEU A O 1
ATOM 1359 N N . GLY A 1 177 ? -9.891 0.877 1.525 1.00 91.88 177 GLY A N 1
ATOM 1360 C CA . GLY A 1 177 ? -9.932 2.305 1.846 1.00 91.88 177 GLY A CA 1
ATOM 1361 C C . GLY A 1 177 ? -10.053 3.225 0.630 1.00 91.88 177 GLY A C 1
ATOM 1362 O O . GLY A 1 177 ? -10.141 4.429 0.815 1.00 91.88 177 GLY A O 1
ATOM 1363 N N . ASN A 1 178 ? -10.122 2.679 -0.590 1.00 93.25 178 ASN A N 1
ATOM 1364 C CA . ASN A 1 178 ? -10.247 3.433 -1.847 1.00 93.25 178 ASN A CA 1
ATOM 1365 C C . ASN A 1 178 ? -9.151 4.505 -2.031 1.00 93.25 178 ASN A C 1
ATOM 1367 O O . ASN A 1 178 ? -9.466 5.691 -2.145 1.00 93.25 178 ASN A O 1
ATOM 1371 N N . PRO A 1 179 ? -7.862 4.111 -2.069 1.00 89.31 179 PRO A N 1
ATOM 1372 C CA . PRO A 1 179 ? -6.774 5.060 -2.273 1.00 89.31 179 PRO A CA 1
ATOM 1373 C C . PRO A 1 179 ? -6.883 5.788 -3.623 1.00 89.31 179 PRO A C 1
ATOM 1375 O O . PRO A 1 179 ? -7.290 5.170 -4.616 1.00 89.31 179 PRO A O 1
ATOM 1378 N N . PRO A 1 180 ? -6.443 7.061 -3.696 1.00 81.00 180 PRO A N 1
ATOM 1379 C CA . PRO A 1 180 ? -6.238 7.744 -4.970 1.00 81.00 180 PRO A CA 1
ATOM 1380 C C . PRO A 1 180 ? -5.172 7.017 -5.801 1.00 81.00 180 PRO A C 1
ATOM 1382 O O . PRO A 1 180 ? -4.294 6.349 -5.247 1.00 81.00 180 PRO A O 1
ATOM 1385 N N . ASP A 1 181 ? -5.217 7.178 -7.125 1.00 79.12 181 ASP A N 1
ATOM 1386 C CA . ASP A 1 181 ? -4.408 6.390 -8.067 1.00 79.12 181 ASP A CA 1
ATOM 1387 C C . ASP A 1 181 ? -2.903 6.439 -7.783 1.00 79.12 181 ASP A C 1
ATOM 1389 O O . ASP A 1 181 ? -2.222 5.420 -7.864 1.00 79.12 181 ASP A O 1
ATOM 1393 N N . SER A 1 182 ? -2.383 7.588 -7.354 1.00 73.06 182 SER A N 1
ATOM 1394 C CA . SER A 1 182 ? -0.968 7.736 -7.003 1.00 73.06 182 SER A CA 1
ATOM 1395 C C . SER A 1 182 ? -0.555 6.880 -5.798 1.00 73.06 182 SER A C 1
ATOM 1397 O O . SER A 1 182 ? 0.519 6.280 -5.802 1.00 73.06 182 SER A O 1
ATOM 1399 N N . VAL A 1 183 ? -1.413 6.772 -4.778 1.00 79.31 183 VAL A N 1
ATOM 1400 C CA . VAL A 1 183 ? -1.158 5.949 -3.583 1.00 79.31 183 VAL A CA 1
ATOM 1401 C C . VAL A 1 183 ? -1.430 4.474 -3.868 1.00 79.31 183 VAL A C 1
ATOM 1403 O O . VAL A 1 183 ? -0.710 3.609 -3.374 1.00 79.31 183 VAL A O 1
ATOM 1406 N N . ARG A 1 184 ? -2.421 4.183 -4.717 1.00 84.44 184 ARG A N 1
ATOM 1407 C CA . ARG A 1 184 ? -2.684 2.838 -5.233 1.00 84.44 184 ARG A CA 1
ATOM 1408 C C . ARG A 1 184 ? -1.449 2.258 -5.921 1.00 84.44 184 ARG A C 1
ATOM 1410 O O . ARG A 1 184 ? -1.020 1.173 -5.541 1.00 84.44 184 ARG A O 1
ATOM 1417 N N . SER A 1 185 ? -0.882 2.970 -6.896 1.00 79.81 185 SER A N 1
ATOM 1418 C CA . SER A 1 185 ? 0.315 2.514 -7.612 1.00 79.81 185 SER A CA 1
ATOM 1419 C C . SER A 1 185 ? 1.477 2.307 -6.647 1.00 79.81 185 SER A C 1
ATOM 1421 O O . SER A 1 185 ? 2.079 1.241 -6.629 1.00 79.81 185 SER A O 1
ATOM 1423 N N . ALA A 1 186 ? 1.704 3.262 -5.738 1.00 79.75 186 ALA A N 1
ATOM 1424 C CA . ALA A 1 186 ? 2.772 3.151 -4.751 1.00 79.75 186 ALA A CA 1
ATOM 1425 C C . ALA A 1 186 ? 2.652 1.920 -3.838 1.00 79.75 186 ALA A C 1
ATOM 1427 O O . ALA A 1 186 ? 3.683 1.378 -3.457 1.00 79.75 186 ALA A O 1
ATOM 1428 N N . LEU A 1 187 ? 1.432 1.492 -3.488 1.00 81.94 187 LEU A N 1
ATOM 1429 C CA . LEU A 1 187 ? 1.173 0.279 -2.703 1.00 81.94 187 LEU A CA 1
ATOM 1430 C C . LEU A 1 187 ? 1.398 -1.011 -3.499 1.00 81.94 187 LEU A C 1
ATOM 1432 O O . LEU A 1 187 ? 1.857 -2.001 -2.929 1.00 81.94 187 LEU A O 1
ATOM 1436 N N . ILE A 1 188 ? 1.061 -1.014 -4.789 1.00 83.12 188 ILE A N 1
ATOM 1437 C CA . ILE A 1 188 ? 1.247 -2.172 -5.675 1.00 83.12 188 ILE A CA 1
ATOM 1438 C C . ILE A 1 188 ? 2.736 -2.380 -5.976 1.00 83.12 188 ILE A C 1
ATOM 1440 O O . ILE A 1 188 ? 3.210 -3.512 -5.930 1.00 83.12 188 ILE A O 1
ATOM 1444 N N . ASP A 1 189 ? 3.480 -1.293 -6.184 1.00 79.19 189 ASP A N 1
ATOM 1445 C CA . ASP A 1 189 ? 4.909 -1.303 -6.532 1.00 79.19 189 ASP A CA 1
ATOM 1446 C C . ASP A 1 189 ? 5.837 -1.666 -5.358 1.00 79.19 189 ASP A C 1
ATOM 1448 O O . ASP A 1 189 ? 7.059 -1.646 -5.498 1.00 79.19 189 ASP A O 1
ATOM 1452 N N . MET A 1 190 ? 5.298 -1.940 -4.163 1.00 74.81 190 MET A N 1
ATOM 1453 C CA . MET A 1 190 ? 6.128 -2.361 -3.026 1.00 74.81 190 MET A CA 1
ATOM 1454 C C . MET A 1 190 ? 6.528 -3.841 -3.071 1.00 74.81 190 MET A C 1
ATOM 1456 O O . MET A 1 190 ? 7.296 -4.255 -2.204 1.00 74.81 190 MET A O 1
ATOM 1460 N N . ASN A 1 191 ? 5.979 -4.598 -4.022 1.00 58.12 191 ASN A N 1
ATOM 1461 C CA . ASN A 1 191 ? 6.102 -6.048 -4.153 1.00 58.12 191 ASN A CA 1
ATOM 1462 C C . ASN A 1 191 ? 7.339 -6.482 -4.946 1.00 58.12 191 ASN A C 1
ATOM 1464 O O . ASN A 1 191 ? 7.619 -5.837 -5.981 1.00 58.12 191 ASN A O 1
#

Mean predicted aligned error: 15.57 Å

pLDDT: mean 70.78, std 19.43, range [31.77, 97.06]